Protein 5WXR (pdb70)

Solvent-accessible surface area: 11271 Å² total; per-residue (Å²): 0,24,33,45,113,114,12,56,0,80,88,0,14,22,2,0,0,0,7,12,74,38,182,91,51,72,62,65,26,4,0,1,0,1,1,24,36,64,34,23,0,0,0,0,0,0,0,0,62,55,53,82,125,73,98,27,0,5,0,27,0,0,14,9,92,8,104,47,117,28,177,51,40,39,106,1,48,8,45,51,29,38,39,15,160,84,42,53,55,77,122,31,0,9,53,23,1,0,0,0,0,58,0,113,9,189,111,48,131,30,7,103,88,47,207,16,2,76,58,6,30,57,8,72,146,156,44,28,18,155,151,40,44,60,3,47,0,0,0,0,0,19,56,106,46,128,38,213,141,58,13,57,37,0,7,20,10,77,1,88,8,23,33,60,178,66,0,71,59,126,97,18,9,18,107,56,7,40,77,76,10,16,3,0,9,13,96,144,42,136,7,5,0,0,19,0,1,0,0,0,0,0,2,2,72,24,160,79,155,80,4,0,0,0,1,1,1,1,4,97,27,10,29,84,147,31,32,0,0,1,0,4,48,0,1,32,6,10,88,20,3,158,87,65,69,103,57,56,41,12,6,1,42,5,30,36,72,104,70

Secondary structure (DSSP, 8-state):
-GGGSTT-TT-S--/-BSSEE--GGGSTTEEEEEEE-TTS-EEEEEEEEEEETTEEEE-GGGTTTS--GGGEEEEES--BSSS--TT-EEEEEEEEEE-TT-EE-SS-EES--EEEEEE-TTS------SS----BPPPTT--PPTT-EEEEEES--SSTT-SSPPSB-EEEEEEEE-HHHHTSTTTTGGGS-TTEEEEE-TTS--B--TT-TT-EEEEE-SSSEEEEEEEEE-SSSSBTTB-EEEEEGGG-HHHHHHH-

Radius of gyration: 16.51 Å; Cα contacts (8 Å, |Δi|>4): 701; chains: 2; bounding box: 47×35×40 Å

Foldseek 3Di:
DADFFFDFLLVVQQKKWKWFADDVGDIATQEIWGAADQFKTKFFQVSPVVPVDQQGMKMKGLAFFGPDRDPPMDIWGFPDKAHDPPWDDDPFATPSTMIMTGTAHPVGGTHDDDSRHDHAHADAAPDDDDFFAKWKAKFQAPNFLPDPDTGGGIGMHIWTWDDPVLCCDPLAPNPSDDPQKTWTAHPQLRAADAPRHGTTFTWGQDPNGTHRQWGFGGWDGGSDPSITTMTGGRSNCVVVVVVVD/DPCVDPPNPPHDVD

Sequence (259 aa):
IIGGEFTTIENQPWFAAIYRRHRGGSVTYVCGGSLISPCWVISATHCFIDYPKKEDYIVYLGRSRLNSNTQGEMKFEVENLILHKDYSADTLAHHNDIALLKIRSKEGRCAQPSRTIQTIALPSMYNDPQFGTSCEITGFGKEQSTDYLYPEQLKMTVVKLISHRECQQPHYYGSEVTTKMLCAADPQWKTDSCQGDSGGPLVCSLQGRMTLTGIVSWGRGCALKDKPGVYTRVSHFLPWIRSHTGACSARGLENHAAC

Nearest PDB structures (foldseek):
  5wxr-assembly1_P  TM=1.077E+00  e=8.194E-01  Phage display vector pTDisp
  5wxq-assembly1_P  TM=1.056E+00  e=2.164E+00  Phage display vector pTDisp
  3ox7-assembly1_P  TM=1.041E+00  e=2.332E+00  unclassified
  3oy6-assembly1_P  TM=1.034E+00  e=3.145E+00  unclassified
  4h42-assembly1_U  TM=1.003E+00  e=3.553E-50  Homo sapiens

B-factor: mean 21.93, std 9.45, range [8.79, 64.46]

Structure (mmCIF, N/CA/C/O backbone):
data_5WXR
#
_entry.id   5WXR
#
_cell.length_a   120.874
_cell.length_b   120.874
_cell.length_c   42.958
_cell.angle_alpha   90.00
_cell.angle_beta   90.00
_cell.angle_gamma   120.00
#
_symmetry.space_group_name_H-M   'H 3'
#
loop_
_entity.id
_entity.type
_entity.pdbx_description
1 polymer 'Urokinase-type plasminogen activator chain B'
2 polymer 'upain-2-4-W3A peptide'
3 water water
#
loop_
_atom_site.group_PDB
_atom_site.id
_atom_site.type_symbol
_atom_site.label_atom_id
_atom_site.label_alt_id
_atom_site.label_comp_id
_atom_site.label_asym_id
_atom_site.label_entity_id
_atom_site.label_seq_id
_atom_site.pdbx_PDB_ins_code
_atom_site.Cartn_x
_atom_site.Cartn_y
_atom_site.Cartn_z
_atom_site.occupancy
_atom_site.B_iso_or_equiv
_atom_site.auth_seq_id
_atom_site.auth_comp_id
_atom_site.auth_asym_id
_atom_site.auth_atom_id
_atom_site.pdbx_PDB_model_num
ATOM 1 N N . ILE A 1 1 ? -25.149 -25.556 -6.216 1.00 11.57 16 ILE U N 1
ATOM 2 C CA . ILE A 1 1 ? -26.344 -26.448 -6.315 1.00 11.87 16 ILE U CA 1
ATOM 3 C C . ILE A 1 1 ? -26.327 -27.402 -5.123 1.00 11.92 16 ILE U C 1
ATOM 4 O O . ILE A 1 1 ? -25.371 -28.165 -4.962 1.00 11.99 16 ILE U O 1
ATOM 9 N N . ILE A 1 2 ? -27.367 -27.323 -4.289 1.00 12.11 17 ILE U N 1
ATOM 10 C CA . ILE A 1 2 ? -27.559 -28.235 -3.158 1.00 12.60 17 ILE U CA 1
ATOM 11 C C . ILE A 1 2 ? -28.213 -29.489 -3.717 1.00 12.63 17 ILE U C 1
ATOM 12 O O . ILE A 1 2 ? -29.212 -29.381 -4.427 1.00 12.74 17 ILE U O 1
ATOM 17 N N . GLY A 1 3 ? -27.661 -30.661 -3.414 1.00 12.93 18 GLY U N 1
ATOM 18 C CA . GLY A 1 3 ? -28.182 -31.909 -3.962 1.00 13.28 18 GLY U CA 1
ATOM 19 C C . GLY A 1 3 ? -27.954 -31.989 -5.463 1.00 13.78 18 GLY U C 1
ATOM 20 O O . GLY A 1 3 ? -26.938 -31.506 -5.980 1.00 13.71 18 GLY U O 1
ATOM 21 N N . GLY A 1 4 ? -28.905 -32.587 -6.169 1.00 14.24 19 GLY U N 1
ATOM 22 C CA . GLY A 1 4 ? -28.778 -32.773 -7.608 1.00 14.23 19 GLY U CA 1
ATOM 23 C C . GLY A 1 4 ? -27.626 -33.679 -7.974 1.00 14.63 19 GLY U C 1
ATOM 24 O O . GLY A 1 4 ? -27.290 -34.619 -7.237 1.00 15.18 19 GLY U O 1
ATOM 25 N N . GLU A 1 5 ? -26.987 -33.374 -9.094 1.00 14.68 20 GLU U N 1
ATOM 26 C CA . GLU A 1 5 ? -25.993 -34.265 -9.671 1.00 15.19 20 GLU U CA 1
ATOM 27 C C . GLU A 1 5 ? -24.903 -33.487 -10.379 1.00 14.51 20 GLU U C 1
ATOM 28 O O . GLU A 1 5 ? -25.121 -32.359 -10.828 1.00 14.14 20 GLU U O 1
ATOM 34 N N . PHE A 1 6 ? -23.724 -34.091 -10.468 1.00 13.79 21 PHE U N 1
ATOM 35 C CA . PHE A 1 6 ? -22.662 -33.532 -11.278 1.00 13.70 21 PHE U CA 1
ATOM 36 C C . PHE A 1 6 ? -22.981 -33.722 -12.751 1.00 13.99 21 PHE U C 1
ATOM 37 O O . PHE A 1 6 ? -23.720 -34.631 -13.138 1.00 14.05 21 PHE U O 1
ATOM 45 N N . THR A 1 7 ? -22.432 -32.834 -13.560 1.00 14.04 22 THR U N 1
ATOM 46 C CA . THR A 1 7 ? -22.715 -32.810 -14.979 1.00 14.17 22 THR U CA 1
ATOM 47 C C . THR A 1 7 ? -21.506 -32.240 -15.705 1.00 14.00 22 THR U C 1
ATOM 48 O O . THR A 1 7 ? -20.487 -31.932 -15.092 1.00 13.64 22 THR U O 1
ATOM 52 N N . THR A 1 8 ? -21.622 -32.129 -17.020 1.00 14.21 23 THR U N 1
ATOM 53 C CA . THR A 1 8 ? -20.609 -31.474 -17.831 1.00 14.25 23 THR U CA 1
ATOM 54 C C . THR A 1 8 ? -21.307 -30.505 -18.761 1.00 13.99 23 THR U C 1
ATOM 55 O O . THR A 1 8 ? -22.534 -30.532 -18.926 1.00 13.93 23 THR U O 1
ATOM 59 N N . ILE A 1 9 ? -20.501 -29.651 -19.374 1.00 13.81 24 ILE U N 1
ATOM 60 C CA . ILE A 1 9 ? -21.008 -28.568 -20.210 1.00 13.80 24 ILE U CA 1
ATOM 61 C C . ILE A 1 9 ? -21.843 -29.041 -21.415 1.00 13.71 24 ILE U C 1
ATOM 62 O O . ILE A 1 9 ? -22.710 -28.316 -21.877 1.00 13.25 24 ILE U O 1
ATOM 67 N N . GLU A 1 10 ? -21.616 -30.261 -21.900 1.00 13.95 25 GLU U N 1
ATOM 68 C CA . GLU A 1 10 ? -22.443 -30.815 -22.989 1.00 14.22 25 GLU U CA 1
ATOM 69 C C . GLU A 1 10 ? -23.945 -30.881 -22.660 1.00 14.14 25 GLU U C 1
ATOM 70 O O . GLU A 1 10 ? -24.786 -30.839 -23.567 1.00 14.25 25 GLU U O 1
ATOM 76 N N . ASN A 1 11 ? -24.275 -31.012 -21.375 1.00 14.11 26 ASN U N 1
ATOM 77 C CA . ASN A 1 11 ? -25.667 -31.049 -20.907 1.00 14.01 26 ASN U CA 1
ATOM 78 C C . ASN A 1 11 ? -26.284 -29.679 -20.623 1.00 14.07 26 ASN U C 1
ATOM 79 O O . ASN A 1 11 ? -27.469 -29.587 -20.291 1.00 14.57 26 ASN U O 1
ATOM 84 N N . GLN A 1 12 ? -25.476 -28.627 -20.720 1.00 13.54 27 GLN U N 1
ATOM 85 C CA . GLN A 1 12 ? -25.950 -27.255 -20.566 1.00 13.32 27 GLN U CA 1
ATOM 86 C C . GLN A 1 12 ? -24.992 -26.323 -21.333 1.00 12.65 27 GLN U C 1
ATOM 87 O O . GLN A 1 12 ? -24.336 -25.454 -20.740 1.00 12.02 27 GLN U O 1
ATOM 93 N N . PRO A 1 13 ? -24.893 -26.507 -22.668 1.00 12.41 28 PRO U N 1
ATOM 94 C CA . PRO A 1 13 ? -23.819 -25.847 -23.445 1.00 12.24 28 PRO U CA 1
ATOM 95 C C . PRO A 1 13 ? -23.967 -24.331 -23.650 1.00 12.21 28 PRO U C 1
ATOM 96 O O . PRO A 1 13 ? -23.080 -23.710 -24.212 1.00 12.05 28 PRO U O 1
ATOM 100 N N . TRP A 1 14 ? -25.073 -23.769 -23.186 1.00 12.01 29 TRP U N 1
ATOM 101 C CA . TRP A 1 14 ? -25.282 -22.315 -23.099 1.00 12.14 29 TRP U CA 1
ATOM 102 C C . TRP A 1 14 ? -24.751 -21.721 -21.799 1.00 11.75 29 TRP U C 1
ATOM 103 O O . TRP A 1 14 ? -24.766 -20.496 -21.640 1.00 11.53 29 TRP U O 1
ATOM 114 N N . PHE A 1 15 ? -24.300 -22.563 -20.868 1.00 11.22 30 PHE U N 1
ATOM 115 C CA . PHE A 1 15 ? -23.842 -22.077 -19.568 1.00 10.84 30 PHE U CA 1
ATOM 116 C C . PHE A 1 15 ? -22.538 -21.285 -19.680 1.00 10.87 30 PHE U C 1
ATOM 117 O O . PHE A 1 15 ? -21.552 -21.745 -20.258 1.00 10.61 30 PHE U O 1
ATOM 125 N N . ALA A 1 16 ? -22.550 -20.082 -19.110 1.00 10.85 31 ALA U N 1
ATOM 126 C CA . ALA A 1 16 ? -21.400 -19.193 -19.114 1.00 10.92 31 ALA U CA 1
ATOM 127 C C . ALA A 1 16 ? -20.869 -19.073 -17.699 1.00 11.05 31 ALA U C 1
ATOM 128 O O . ALA A 1 16 ? -21.650 -18.865 -16.765 1.00 11.04 31 ALA U O 1
ATOM 130 N N . ALA A 1 17 ? -19.550 -19.202 -17.563 1.00 11.02 32 ALA U N 1
ATOM 131 C CA . ALA A 1 17 ? -18.846 -19.065 -16.284 1.00 11.30 32 ALA U CA 1
ATOM 132 C C . ALA A 1 17 ? -18.157 -17.696 -16.232 1.00 11.55 32 ALA U C 1
ATOM 133 O O . ALA A 1 17 ? -17.268 -17.411 -17.040 1.00 11.88 32 ALA U O 1
ATOM 135 N N . ILE A 1 18 ? -18.569 -16.861 -15.275 1.00 11.85 33 ILE U N 1
ATOM 136 C CA . ILE A 1 18 ? -18.118 -15.470 -15.187 1.00 12.05 33 ILE U CA 1
ATOM 137 C C . ILE A 1 18 ? -17.207 -15.271 -13.969 1.00 12.48 33 ILE U C 1
ATOM 138 O O . ILE A 1 18 ? -17.576 -15.615 -12.842 1.00 12.23 33 ILE U O 1
ATOM 143 N N . TYR A 1 19 ? -16.018 -14.721 -14.223 1.00 13.17 34 TYR U N 1
ATOM 144 C CA . TYR A 1 19 ? -14.981 -14.511 -13.211 1.00 14.05 34 TYR U CA 1
ATOM 145 C C . TYR A 1 19 ? -14.598 -13.041 -13.151 1.00 15.54 34 TYR U C 1
ATOM 146 O O . TYR A 1 19 ? -14.820 -12.308 -14.109 1.00 14.82 34 TYR U O 1
ATOM 155 N N . ARG A 1 20 ? -13.972 -12.659 -12.055 1.00 18.00 35 ARG U N 1
ATOM 156 C CA . ARG A 1 20 ? -13.469 -11.313 -11.879 1.00 21.12 35 ARG U CA 1
ATOM 157 C C . ARG A 1 20 ? -12.007 -11.272 -11.565 1.00 22.44 35 ARG U C 1
ATOM 158 O O . ARG A 1 20 ? -11.553 -12.008 -10.791 1.00 20.71 35 ARG U O 1
ATOM 166 N N . ARG A 1 21 ? -11.305 -10.357 -12.196 1.00 25.45 36 ARG U N 1
ATOM 167 C CA . ARG A 1 21 ? -9.889 -10.146 -11.914 1.00 29.21 36 ARG U CA 1
ATOM 168 C C . ARG A 1 21 ? -9.748 -9.246 -10.727 1.00 31.40 36 ARG U C 1
ATOM 169 O O . ARG A 1 21 ? -10.539 -8.379 -10.529 1.00 32.03 36 ARG U O 1
ATOM 177 N N . HIS A 1 22 ? -8.694 -9.434 -9.966 1.00 34.96 37 HIS U N 1
ATOM 178 C CA . HIS A 1 22 ? -8.456 -8.606 -8.838 1.00 38.56 37 HIS U CA 1
ATOM 179 C C . HIS A 1 22 ? -7.178 -7.831 -9.014 1.00 41.39 37 HIS U C 1
ATOM 180 O O . HIS A 1 22 ? -6.319 -8.204 -9.791 1.00 41.22 37 HIS U O 1
ATOM 187 N N . ARG A 1 23 A -7.066 -6.737 -8.254 1.00 45.39 37 ARG U N 1
ATOM 188 C CA . ARG A 1 23 A -5.847 -5.934 -8.262 1.00 47.84 37 ARG U CA 1
ATOM 189 C C . ARG A 1 23 A -4.864 -6.911 -7.674 1.00 48.19 37 ARG U C 1
ATOM 190 O O . ARG A 1 23 A -5.058 -7.437 -6.591 1.00 51.17 37 ARG U O 1
ATOM 198 N N . GLY A 1 24 B -3.809 -7.174 -8.401 1.00 47.54 37 GLY U N 1
ATOM 199 C CA . GLY A 1 24 B -2.856 -8.192 -8.039 1.00 46.65 37 GLY U CA 1
ATOM 200 C C . GLY A 1 24 B -2.909 -9.347 -9.035 1.00 46.24 37 GLY U C 1
ATOM 201 O O . GLY A 1 24 B -1.931 -10.056 -9.242 1.00 47.73 37 GLY U O 1
ATOM 202 N N . GLY A 1 25 C -4.024 -9.486 -9.725 1.00 44.29 37 GLY U N 1
ATOM 203 C CA . GLY A 1 25 C -4.166 -10.502 -10.749 1.00 42.33 37 GLY U CA 1
ATOM 204 C C . GLY A 1 25 C -4.781 -11.850 -10.510 1.00 39.95 37 GLY U C 1
ATOM 205 O O . GLY A 1 25 C -4.896 -12.604 -11.430 1.00 40.12 37 GLY U O 1
ATOM 206 N N . SER A 1 26 D -5.161 -12.143 -9.286 1.00 37.67 37 SER U N 1
ATOM 207 C CA . SER A 1 26 D -5.843 -13.407 -9.036 1.00 35.74 3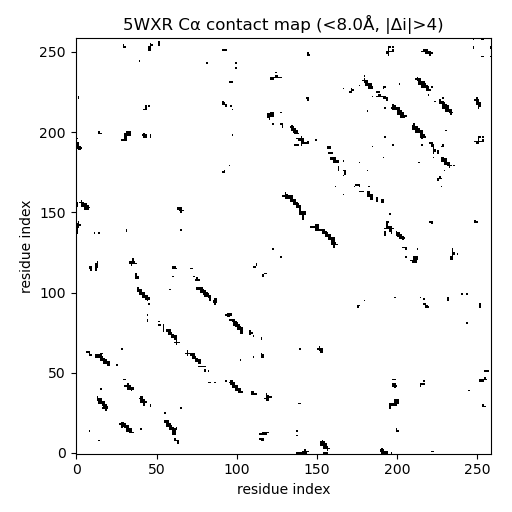7 SER U CA 1
ATOM 208 C C . SER A 1 26 D -7.234 -13.244 -9.677 1.00 33.08 37 SER U C 1
ATOM 209 O O . SER A 1 26 D -7.720 -12.139 -9.721 1.00 32.51 37 SER U O 1
ATOM 212 N N . VAL A 1 27 ? -7.815 -14.344 -10.160 1.00 29.46 38 VAL U N 1
ATOM 213 C CA . VAL A 1 27 ? -9.113 -14.408 -10.780 1.00 27.14 38 VAL U CA 1
ATOM 214 C C . VAL A 1 27 ? -9.983 -15.347 -9.977 1.00 24.98 38 VAL U C 1
ATOM 215 O O . VAL A 1 27 ? -9.571 -16.414 -9.673 1.00 25.43 38 VAL U O 1
ATOM 219 N N . THR A 1 28 ? -11.164 -14.884 -9.613 1.00 22.37 39 THR U N 1
ATOM 220 C CA . THR A 1 28 ? -12.109 -15.662 -8.806 1.00 20.60 39 THR U CA 1
ATOM 221 C C . THR A 1 28 ? -13.481 -15.694 -9.460 1.00 17.68 39 THR U C 1
ATOM 222 O O . THR A 1 28 ? -13.848 -14.795 -10.220 1.00 16.08 39 THR U O 1
ATOM 226 N N . TYR A 1 29 ? -14.239 -16.736 -9.138 1.00 15.56 40 TYR U N 1
ATOM 227 C CA . TYR A 1 29 ? -15.553 -16.938 -9.735 1.00 14.18 40 TYR U CA 1
ATOM 228 C C . TYR A 1 29 ? -16.562 -15.957 -9.152 1.00 14.38 40 TYR U C 1
ATOM 229 O O . TYR A 1 29 ? -16.529 -15.664 -7.955 1.00 14.38 40 TYR U O 1
ATOM 238 N N . VAL A 1 30 ? -17.452 -15.463 -10.007 1.00 14.08 41 VAL U N 1
ATOM 239 C CA . VAL A 1 30 ? -18.476 -14.497 -9.613 1.00 13.80 41 VAL U CA 1
ATOM 240 C C . VAL A 1 30 ? -19.854 -15.130 -9.691 1.00 13.89 41 VAL U C 1
ATOM 241 O O . VAL A 1 30 ? -20.533 -15.274 -8.676 1.00 13.57 41 VAL U O 1
ATOM 245 N N . CYS A 1 31 ? -20.255 -15.503 -10.903 1.00 13.58 42 CYS U N 1
ATOM 246 C CA . CYS A 1 31 ? -21.631 -15.904 -11.175 1.00 13.87 42 CYS U CA 1
ATOM 247 C C . CYS A 1 31 ? -21.718 -16.705 -12.468 1.00 12.88 42 CYS U C 1
ATOM 248 O O . CYS A 1 31 ? -20.779 -16.735 -13.261 1.00 12.47 42 CYS U O 1
ATOM 251 N N . GLY A 1 32 ? -22.858 -17.358 -12.651 1.00 12.22 43 GLY U N 1
ATOM 252 C CA . GLY A 1 32 ? -23.205 -17.979 -13.918 1.00 12.11 43 GLY U CA 1
ATOM 253 C C . GLY A 1 32 ? -23.851 -16.999 -14.887 1.00 11.77 43 GLY U C 1
ATOM 254 O O . GLY A 1 32 ? -24.152 -15.850 -14.547 1.00 11.71 43 GLY U O 1
ATOM 255 N N . GLY A 1 33 ? -24.058 -17.469 -16.107 1.00 11.79 44 GLY U N 1
ATOM 256 C CA . GLY A 1 33 ? -24.791 -16.731 -17.137 1.00 11.73 44 GLY U CA 1
ATOM 257 C C . GLY A 1 33 ? -25.289 -17.701 -18.192 1.00 11.91 44 GLY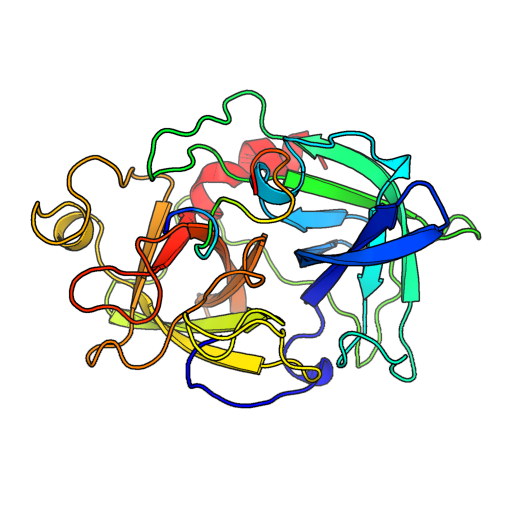 U C 1
ATOM 258 O O . GLY A 1 33 ? -24.971 -18.884 -18.123 1.00 11.46 44 GLY U O 1
ATOM 259 N N . SER A 1 34 ? -26.055 -17.204 -19.165 1.00 12.06 45 SER U N 1
ATOM 260 C CA . SER A 1 34 ? -26.551 -18.036 -20.272 1.00 12.38 45 SER U CA 1
ATOM 261 C C . SER A 1 34 ? -26.313 -17.354 -21.617 1.00 12.97 45 SER U C 1
ATOM 262 O O . SER A 1 34 ? -26.636 -16.180 -21.779 1.00 12.48 45 SER U O 1
ATOM 265 N N . LEU A 1 35 ? -25.750 -18.096 -22.569 1.00 13.39 46 LEU U N 1
ATOM 266 C CA . LEU A 1 35 ? -25.504 -17.594 -23.921 1.00 14.02 46 LEU U CA 1
ATOM 267 C C . LEU A 1 35 ? -26.812 -17.590 -24.706 1.00 14.52 46 LEU U C 1
ATOM 268 O O . LEU A 1 35 ? -27.371 -18.647 -24.989 1.00 14.65 46 LEU U O 1
ATOM 273 N N . ILE A 1 36 ? -27.284 -16.395 -25.061 1.00 14.89 47 ILE U N 1
ATOM 274 C CA . ILE A 1 36 ? -28.557 -16.220 -25.782 1.00 15.85 47 ILE U CA 1
ATOM 275 C C . ILE A 1 36 ? -28.364 -15.886 -27.271 1.00 16.60 47 ILE U C 1
ATOM 276 O O . ILE A 1 36 ? -29.304 -16.001 -28.056 1.00 17.14 47 ILE U O 1
ATOM 281 N N . SER A 1 37 ? -27.162 -15.450 -27.632 1.00 17.60 48 SER U N 1
ATOM 282 C CA . SER A 1 37 ? -26.735 -15.317 -29.023 1.00 18.61 48 SER U CA 1
ATOM 283 C C . SER A 1 37 ? -25.204 -15.348 -29.019 1.00 18.94 48 SER U C 1
ATOM 284 O O . SER A 1 37 ? -24.598 -15.278 -27.943 1.00 19.05 48 SER U O 1
ATOM 287 N N . PRO A 1 38 ? -24.561 -15.465 -30.198 1.00 19.45 49 PRO U N 1
ATOM 288 C CA . PRO A 1 38 ? -23.099 -15.589 -30.215 1.00 19.43 49 PRO U CA 1
ATOM 289 C C . PRO A 1 38 ? -22.325 -14.543 -29.406 1.00 19.74 49 PRO U C 1
ATOM 290 O O . PRO A 1 38 ? -21.342 -14.895 -28.761 1.00 19.66 49 PRO U O 1
ATOM 294 N N . CYS A 1 39 ? -22.769 -13.285 -29.434 1.00 20.09 50 CYS U N 1
ATOM 295 C CA . CYS A 1 39 ? -22.066 -12.199 -28.747 1.00 20.31 50 CYS U CA 1
ATOM 296 C C . CYS A 1 39 ? -22.673 -11.783 -27.398 1.00 19.06 50 CYS U C 1
ATOM 297 O O . CYS A 1 39 ? -22.122 -10.897 -26.760 1.00 18.18 50 CYS U O 1
ATOM 300 N N . TRP A 1 40 ? -23.757 -12.424 -26.949 1.00 17.87 51 TRP U N 1
ATOM 301 C CA . TRP A 1 40 ? -24.497 -11.968 -25.754 1.00 17.69 51 TRP U CA 1
ATOM 302 C C . TRP A 1 40 ? -24.748 -13.045 -24.693 1.00 16.23 51 TRP U C 1
ATOM 303 O O . TRP A 1 40 ? -25.349 -14.086 -24.983 1.00 15.94 51 TRP U O 1
ATOM 314 N N . VAL A 1 41 ? -24.319 -12.753 -23.465 1.00 14.93 52 VAL U N 1
ATOM 315 C CA . VAL A 1 41 ? -24.586 -13.587 -22.289 1.00 14.20 52 VAL U CA 1
ATOM 316 C C . VAL A 1 41 ? -25.537 -12.832 -21.362 1.00 13.83 52 VAL U C 1
ATOM 317 O O . VAL A 1 41 ? -25.354 -11.644 -21.125 1.00 14.17 52 VAL U O 1
ATOM 321 N N . ILE A 1 42 ? -26.545 -13.527 -20.838 1.00 13.23 53 ILE U N 1
ATOM 322 C CA . ILE A 1 42 ? -27.498 -12.915 -19.908 1.00 12.72 53 ILE U CA 1
ATOM 323 C C . ILE A 1 42 ? -27.257 -13.455 -18.498 1.00 12.36 53 ILE U C 1
ATOM 324 O O . ILE A 1 42 ? -26.959 -14.638 -18.325 1.00 11.63 53 ILE U O 1
ATOM 329 N N . SER A 1 43 ? -27.358 -12.574 -17.502 1.00 11.65 54 SER U N 1
ATOM 330 C CA . SER A 1 43 ? -27.016 -12.912 -16.118 1.00 11.50 54 SER U CA 1
ATOM 331 C C . SER A 1 43 ? -27.865 -12.059 -15.164 1.00 11.37 54 SER U C 1
ATOM 332 O O . SER A 1 43 ? -28.926 -11.570 -15.562 1.00 11.63 54 SER U O 1
ATOM 335 N N . ALA A 1 44 ? -27.412 -11.903 -13.919 1.00 11.33 55 ALA U N 1
ATOM 336 C CA . ALA A 1 44 ? -28.089 -11.097 -12.900 1.00 11.16 55 ALA U CA 1
ATOM 337 C C . ALA A 1 44 ? -27.297 -9.809 -12.605 1.00 11.31 55 ALA U C 1
ATOM 338 O O . ALA A 1 44 ? -26.071 -9.843 -12.489 1.00 11.23 55 ALA U O 1
ATOM 340 N N . THR A 1 45 ? -27.996 -8.679 -12.475 1.00 11.20 56 THR U N 1
ATOM 341 C CA . THR A 1 45 ? -27.351 -7.402 -12.120 1.00 11.68 56 THR U CA 1
ATOM 342 C C . THR A 1 45 ? -26.612 -7.457 -10.779 1.00 11.79 56 THR U C 1
ATOM 343 O O . THR A 1 45 ? -25.532 -6.876 -10.659 1.00 12.01 56 THR U O 1
ATOM 347 N N . HIS A 1 46 ? -27.159 -8.160 -9.786 1.00 12.24 57 HIS U N 1
ATOM 348 C CA . HIS A 1 46 ? -26.550 -8.152 -8.439 1.00 12.80 57 HIS U CA 1
ATOM 349 C C . HIS A 1 46 ? -25.129 -8.724 -8.423 1.00 13.21 57 HIS U C 1
ATOM 350 O O . HIS A 1 46 ? -24.339 -8.381 -7.548 1.00 13.63 57 HIS U O 1
ATOM 357 N N . CYS A 1 47 ? -24.811 -9.582 -9.397 1.00 13.99 58 CYS U N 1
ATOM 358 C CA . CYS A 1 47 ? -23.465 -10.129 -9.561 1.00 14.68 58 CYS U CA 1
ATOM 359 C C . CYS A 1 47 ? -22.384 -9.077 -9.833 1.00 14.85 58 CYS U C 1
ATOM 360 O O . CYS A 1 47 ? -21.213 -9.308 -9.544 1.00 14.93 58 CYS U O 1
ATOM 363 N N . PHE A 1 48 ? -22.783 -7.945 -10.408 1.00 15.24 59 PHE U N 1
ATOM 364 C CA . PHE A 1 48 ? -21.853 -6.928 -10.884 1.00 15.70 59 PHE U CA 1
ATOM 365 C C . PHE A 1 48 ? -22.006 -5.555 -10.229 1.00 16.40 59 PHE U C 1
ATOM 366 O O . PHE A 1 48 ? -21.120 -4.723 -10.377 1.00 16.26 59 PHE U O 1
ATOM 374 N N . ILE A 1 49 ? -23.110 -5.322 -9.522 1.00 17.77 60 ILE U N 1
ATOM 375 C CA . ILE A 1 49 ? -23.494 -3.967 -9.095 1.00 19.10 60 ILE U CA 1
ATOM 376 C C . ILE A 1 49 ? -22.444 -3.267 -8.222 1.00 20.56 60 ILE U C 1
ATOM 377 O O . ILE A 1 49 ? -22.283 -2.046 -8.312 1.00 21.01 60 ILE U O 1
ATOM 382 N N . ASP A 1 50 A -21.731 -4.030 -7.398 1.00 22.35 60 ASP U N 1
ATOM 383 C CA . ASP A 1 50 A -20.695 -3.460 -6.521 1.00 24.06 60 ASP U CA 1
ATOM 384 C C . ASP A 1 50 A -19.373 -3.166 -7.227 1.00 24.90 60 ASP U C 1
ATOM 385 O O . ASP A 1 50 A -18.593 -2.345 -6.738 1.00 25.01 60 ASP U O 1
ATOM 390 N N . TYR A 1 51 B -19.120 -3.832 -8.355 1.00 25.06 60 TYR U N 1
ATOM 391 C CA . TYR A 1 51 B -17.917 -3.605 -9.162 1.00 25.92 60 TYR U CA 1
ATOM 392 C C . TYR A 1 51 B -18.313 -3.542 -10.643 1.00 25.20 60 TYR U C 1
ATOM 393 O O . TYR A 1 51 B -18.008 -4.457 -11.412 1.00 24.13 60 TYR U O 1
ATOM 402 N N . PRO A 1 52 C -18.991 -2.456 -11.061 1.00 24.51 60 PRO U N 1
ATOM 403 C CA . PRO A 1 52 C -19.606 -2.427 -12.399 1.00 24.79 60 PRO U CA 1
ATOM 404 C C . PRO A 1 52 C -18.673 -2.109 -13.586 1.00 25.12 60 PRO U C 1
ATOM 405 O O . PRO A 1 52 C -19.153 -1.724 -14.651 1.00 27.11 60 PRO U O 1
ATOM 409 N N . LYS A 1 53 ? -17.366 -2.302 -13.420 1.00 25.70 61 LYS U N 1
ATOM 410 C CA . LYS A 1 53 ? -16.382 -2.011 -14.458 1.00 26.05 61 LYS U CA 1
ATOM 411 C C . LYS A 1 53 ? -16.196 -3.262 -15.325 1.00 24.39 61 LYS U C 1
ATOM 412 O O . LYS A 1 53 ? -15.742 -4.298 -14.832 1.00 23.61 61 LYS U O 1
ATOM 418 N N . LYS A 1 54 ? -16.563 -3.159 -16.604 1.00 23.00 62 LYS U N 1
ATOM 419 C CA . LYS A 1 54 ? -16.509 -4.292 -17.548 1.00 22.93 62 LYS U CA 1
ATOM 420 C C . LYS A 1 54 ? -15.122 -4.913 -17.715 1.00 22.88 62 LYS U C 1
ATOM 421 O O . LYS A 1 54 ? -15.009 -6.116 -17.963 1.00 21.63 62 LYS U O 1
ATOM 427 N N . GLU A 1 55 A -14.075 -4.102 -17.560 1.00 22.67 62 GLU U N 1
ATOM 428 C CA . GLU A 1 55 A -12.693 -4.585 -17.685 1.00 23.79 62 GLU U CA 1
ATOM 429 C C . GLU A 1 55 A -12.289 -5.556 -16.561 1.00 23.00 62 GLU U C 1
ATOM 430 O O . GLU A 1 55 A -11.290 -6.263 -16.692 1.00 23.87 62 GLU U O 1
ATOM 436 N N . ASP A 1 56 ? -13.056 -5.582 -15.469 1.00 22.46 63 ASP U N 1
ATOM 437 C CA . ASP A 1 56 ? -12.807 -6.493 -14.351 1.00 22.36 63 ASP U CA 1
ATOM 438 C C . ASP A 1 56 ? -13.142 -7.959 -14.650 1.00 21.23 63 ASP U C 1
ATOM 439 O O . ASP A 1 56 ? -12.676 -8.832 -13.927 1.00 21.76 63 ASP U O 1
ATOM 444 N N . TYR A 1 57 ? -13.938 -8.232 -15.688 1.00 19.51 64 TYR U N 1
ATOM 445 C CA . TYR A 1 57 ? -14.562 -9.552 -15.856 1.00 18.37 64 TYR U CA 1
ATOM 446 C C . TYR A 1 57 ? -14.040 -10.386 -17.022 1.00 18.24 64 TYR U C 1
ATOM 447 O O . TYR A 1 57 ? -13.620 -9.859 -18.049 1.00 18.44 64 TYR U O 1
ATOM 456 N N . ILE A 1 58 ? -14.076 -11.703 -16.823 1.00 17.43 65 ILE U N 1
ATOM 457 C CA . ILE A 1 58 ? -13.705 -12.687 -17.827 1.00 17.38 65 ILE U CA 1
ATOM 458 C C . ILE A 1 58 ? -14.873 -13.662 -17.930 1.00 16.44 65 ILE U C 1
ATOM 459 O O . ILE A 1 58 ? -15.408 -14.079 -16.909 1.00 15.99 65 ILE U O 1
ATOM 464 N N . VAL A 1 59 ? -15.253 -14.015 -19.156 1.00 15.64 66 VAL U N 1
ATOM 465 C CA . VAL A 1 59 ? -16.341 -14.966 -19.403 1.00 15.06 66 VAL U CA 1
ATOM 466 C C . VAL A 1 59 ? -15.790 -16.182 -20.151 1.00 15.29 66 VAL U C 1
ATOM 467 O O . VAL A 1 59 ? -15.133 -16.033 -21.182 1.00 15.78 66 VAL U O 1
ATOM 471 N N . TYR A 1 60 ? -16.051 -17.378 -19.622 1.00 14.98 67 TYR U N 1
ATOM 472 C CA . TYR A 1 60 ? -15.745 -18.624 -20.332 1.00 15.62 67 TYR U CA 1
ATOM 473 C C . TYR A 1 60 ? -17.026 -19.295 -20.801 1.00 15.10 67 TYR U C 1
ATOM 474 O O . TYR A 1 60 ? -18.051 -19.269 -20.103 1.00 14.30 67 TYR U O 1
ATOM 483 N N . LEU A 1 61 ? -16.952 -19.890 -21.989 1.00 14.63 68 LEU U N 1
ATOM 484 C CA . LEU A 1 61 ? -17.982 -20.771 -22.522 1.00 14.64 68 LEU U CA 1
ATOM 485 C C . LEU A 1 61 ? -17.324 -22.130 -22.751 1.00 14.65 68 LEU U C 1
ATOM 486 O O . LEU A 1 61 ? -16.101 -22.215 -22.864 1.00 14.07 68 LEU U O 1
ATOM 491 N N . GLY A 1 62 ? -18.128 -23.186 -22.788 1.00 14.84 69 GLY U N 1
ATOM 492 C CA . GLY A 1 62 ? -17.605 -24.542 -22.962 1.00 15.38 69 GLY U CA 1
ATOM 493 C C . GLY A 1 62 ? -16.774 -25.056 -21.791 1.00 15.72 69 GLY U C 1
ATOM 494 O O . GLY A 1 62 ? -15.906 -25.908 -21.971 1.00 15.46 69 GLY U O 1
ATOM 495 N N . ARG A 1 63 ? -17.046 -24.549 -20.590 1.00 16.05 70 ARG U N 1
ATOM 496 C CA . ARG A 1 63 ? -16.267 -24.882 -19.399 1.00 16.94 70 ARG U CA 1
ATOM 497 C C . ARG A 1 63 ? -17.075 -25.746 -18.424 1.00 16.37 70 ARG U C 1
ATOM 498 O O . ARG A 1 63 ? -18.154 -25.343 -17.993 1.00 16.14 70 ARG U O 1
ATOM 506 N N . SER A 1 64 ? -16.541 -26.924 -18.085 1.00 15.72 71 SER U N 1
ATOM 507 C CA . SER A 1 64 ? -17.168 -27.870 -17.144 1.00 15.52 71 SER U CA 1
ATOM 508 C C . SER A 1 64 ? -16.564 -27.838 -15.743 1.00 15.18 71 SER U C 1
ATOM 509 O O . SER A 1 64 ? -17.142 -28.422 -14.832 1.00 14.35 71 SER U O 1
ATOM 512 N N . ARG A 1 65 ? -15.403 -27.200 -15.573 1.00 15.19 72 ARG U N 1
ATOM 513 C CA . ARG A 1 65 ? -14.725 -27.146 -14.276 1.00 16.19 72 ARG U CA 1
ATOM 514 C C . ARG A 1 65 ? -14.338 -25.730 -13.880 1.00 16.21 72 ARG U C 1
ATOM 515 O O . ARG A 1 65 ? -14.070 -24.883 -14.733 1.00 15.10 72 ARG U O 1
ATOM 523 N N . LEU A 1 66 ? -14.301 -25.491 -12.572 1.00 15.99 73 LEU U N 1
ATOM 524 C CA . LEU A 1 66 ? -14.219 -24.129 -12.037 1.00 16.83 73 LEU U CA 1
ATOM 525 C C . LEU A 1 66 ? -12.821 -23.506 -12.142 1.00 17.82 73 LEU U C 1
ATOM 526 O O . LEU A 1 66 ? -12.671 -22.369 -12.585 1.00 17.40 73 LEU U O 1
ATOM 531 N N . ASN A 1 67 ? -11.799 -24.265 -11.763 1.00 19.88 74 ASN U N 1
ATOM 532 C CA . ASN A 1 67 ? -10.426 -23.754 -11.689 1.00 22.19 74 ASN U CA 1
ATOM 533 C C . ASN A 1 67 ? -9.441 -24.588 -12.505 1.00 23.04 74 ASN U C 1
ATOM 534 O O . ASN A 1 67 ? -8.246 -24.591 -12.224 1.00 23.81 74 ASN U O 1
ATOM 539 N N . SER A 1 68 ? -9.948 -25.287 -13.518 1.00 24.12 75 SER U N 1
ATOM 540 C CA . SER A 1 68 ? -9.103 -25.959 -14.502 1.00 25.47 75 SER U CA 1
ATOM 541 C C . SER A 1 68 ? -9.750 -25.813 -15.868 1.00 25.37 75 SER U C 1
ATOM 542 O O . SER A 1 68 ? -10.968 -25.648 -15.971 1.00 26.19 75 SER U O 1
ATOM 545 N N . ASN A 1 69 ? -8.932 -25.862 -16.912 1.00 25.64 76 ASN U N 1
ATOM 546 C CA . ASN A 1 69 ? -9.422 -25.658 -18.271 1.00 25.65 76 ASN U CA 1
ATOM 547 C C . ASN A 1 69 ? -10.142 -26.923 -18.737 1.00 24.25 76 ASN U C 1
ATOM 548 O O . ASN A 1 69 ? -9.788 -28.038 -18.327 1.00 24.77 76 ASN U O 1
ATOM 553 N N . THR A 1 70 ? -11.186 -26.726 -19.534 1.00 21.60 77 THR U N 1
ATOM 554 C CA . THR A 1 70 ? -11.907 -27.800 -20.209 1.00 20.28 77 THR U CA 1
ATOM 555 C C . THR A 1 70 ? -11.507 -27.741 -21.674 1.00 19.38 77 THR U C 1
ATOM 556 O O . THR A 1 70 ? -11.397 -26.658 -22.247 1.00 18.37 77 THR U O 1
ATOM 560 N N . GLN A 1 71 ? -11.295 -28.902 -22.284 1.00 18.46 78 GLN U N 1
ATOM 561 C CA . GLN A 1 71 ? -10.940 -28.948 -23.696 1.00 18.02 78 GLN U CA 1
ATOM 562 C C . GLN A 1 71 ? -12.085 -28.372 -24.532 1.00 17.91 78 GLN U C 1
ATOM 563 O O . GLN A 1 71 ? -13.240 -28.751 -24.353 1.00 17.44 78 GLN U O 1
ATOM 569 N N . GLY A 1 72 ? -11.747 -27.434 -25.415 1.00 17.90 79 GLY U N 1
ATOM 570 C CA . GLY A 1 72 ? -12.708 -26.791 -26.304 1.00 18.01 79 GLY U CA 1
ATOM 571 C C . GLY A 1 72 ? -13.280 -25.474 -25.796 1.00 18.07 79 GLY U C 1
ATOM 572 O O . GLY A 1 72 ? -14.039 -24.829 -26.504 1.00 18.08 79 GLY U O 1
ATOM 573 N N . GLU A 1 73 ? -12.915 -25.062 -24.583 1.00 18.29 80 GLU U N 1
ATOM 574 C CA . GLU A 1 73 ? -13.441 -23.821 -24.009 1.00 18.28 80 GLU U CA 1
ATOM 575 C C . GLU A 1 73 ? -12.983 -22.570 -24.771 1.00 18.71 80 GLU U C 1
ATOM 576 O O . GLU A 1 73 ? -11.954 -22.585 -25.456 1.00 18.48 80 GLU U O 1
ATOM 582 N N . MET A 1 74 ? -13.757 -21.494 -24.633 1.00 18.55 81 MET U N 1
ATOM 583 C CA . MET A 1 74 ? -13.385 -20.180 -25.172 1.00 19.20 81 MET U CA 1
ATOM 584 C C . MET A 1 74 ? -13.451 -19.143 -24.059 1.00 18.80 81 MET U C 1
ATOM 585 O O . MET A 1 74 ? -14.352 -19.196 -23.219 1.00 18.06 81 MET U O 1
ATOM 590 N N . LYS A 1 75 ? -12.491 -18.215 -24.073 1.00 18.55 82 LYS U N 1
ATOM 591 C CA . LYS A 1 75 ? -12.351 -17.150 -23.080 1.00 19.06 82 LYS U CA 1
ATOM 592 C C . LYS A 1 75 ? -12.656 -15.809 -23.746 1.00 18.81 82 LYS U C 1
ATOM 593 O O . LYS A 1 75 ? -12.178 -15.541 -24.848 1.00 18.63 82 LYS U O 1
ATOM 599 N N . PHE A 1 76 ? -13.440 -14.971 -23.072 1.00 18.48 83 PHE U N 1
ATOM 600 C CA . PHE A 1 76 ? -13.870 -13.682 -23.625 1.00 18.84 83 PHE U CA 1
ATOM 601 C C . PHE A 1 76 ? -13.687 -12.548 -22.637 1.00 19.44 83 PHE U C 1
ATOM 602 O O . PHE A 1 76 ? -13.806 -12.740 -21.429 1.00 18.40 83 PHE U O 1
ATOM 610 N N . GLU A 1 7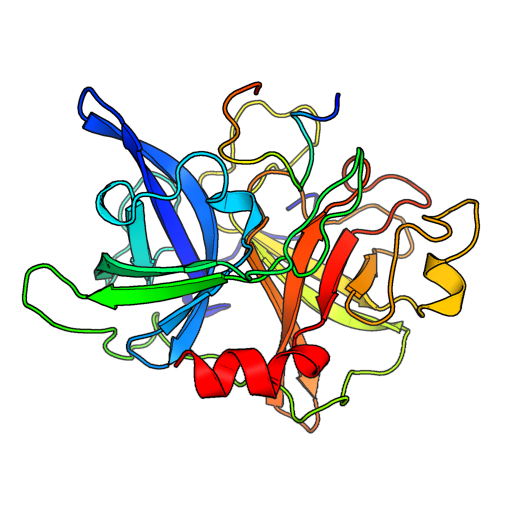7 ? -13.384 -11.371 -23.178 1.00 20.56 84 GLU U N 1
ATOM 611 C CA . GLU A 1 77 ? -13.480 -10.117 -22.437 1.00 21.44 84 GLU U CA 1
ATOM 612 C C . GLU A 1 77 ? -14.912 -9.623 -22.535 1.00 20.37 84 GLU U C 1
ATOM 613 O O . GLU A 1 77 ? -15.679 -10.092 -23.372 1.00 20.14 84 GLU U O 1
ATOM 619 N N . VAL A 1 78 ? -15.269 -8.675 -21.673 1.00 20.10 85 VAL U N 1
ATOM 620 C CA . VAL A 1 78 ? -16.606 -8.087 -21.682 1.00 20.05 85 VAL U CA 1
ATOM 621 C C . VAL A 1 78 ? -16.525 -6.745 -22.418 1.00 20.61 85 VAL U C 1
ATOM 622 O O . VAL A 1 78 ? -15.946 -5.787 -21.911 1.00 20.82 85 VAL U O 1
ATOM 626 N N . GLU A 1 79 ? -17.078 -6.710 -23.628 1.00 20.95 86 GLU U N 1
ATOM 627 C CA . GLU A 1 79 ? -17.104 -5.497 -24.450 1.00 22.14 86 GLU U CA 1
ATOM 628 C C . GLU A 1 79 ? -18.075 -4.466 -23.882 1.00 21.40 86 GLU U C 1
ATOM 629 O O . GLU A 1 79 ? -17.797 -3.272 -23.932 1.00 21.77 86 GLU U O 1
ATOM 635 N N . ASN A 1 80 ? -19.224 -4.932 -23.392 1.00 20.63 87 ASN U N 1
ATOM 636 C CA . ASN A 1 80 ? -20.229 -4.079 -22.742 1.00 20.20 87 ASN U CA 1
ATOM 637 C C . ASN A 1 80 ? -20.876 -4.815 -21.573 1.00 19.19 87 ASN U C 1
ATOM 638 O O . ASN A 1 80 ? -21.173 -6.005 -21.682 1.00 18.58 87 ASN U O 1
ATOM 643 N N . LEU A 1 81 ? -21.079 -4.107 -20.462 1.00 17.94 88 LEU U N 1
ATOM 644 C CA . LEU A 1 81 ? -21.768 -4.635 -19.279 1.00 17.49 88 LEU U CA 1
ATOM 645 C C . LEU A 1 81 ? -22.995 -3.766 -19.034 1.00 17.12 88 LEU U C 1
ATOM 646 O O . LEU A 1 81 ? -22.868 -2.600 -18.626 1.00 16.96 88 LEU U O 1
ATOM 651 N N . ILE A 1 82 ? 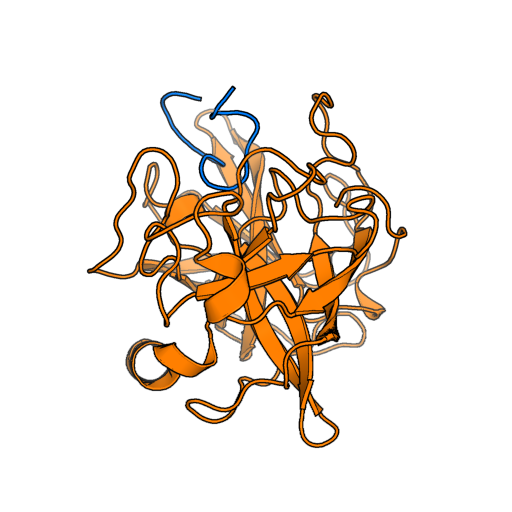-24.169 -4.334 -19.298 1.00 16.31 89 ILE U N 1
ATOM 652 C CA . ILE A 1 82 ? -25.442 -3.624 -19.224 1.00 16.04 89 ILE U CA 1
ATOM 653 C C . ILE A 1 82 ? -26.244 -4.134 -18.030 1.00 15.53 89 ILE U C 1
ATOM 654 O O . ILE A 1 82 ? -26.689 -5.285 -18.023 1.00 14.67 89 ILE U O 1
ATOM 659 N N . LEU A 1 83 ? -26.415 -3.271 -17.029 1.00 15.05 90 LEU U N 1
ATOM 660 C CA . LEU A 1 83 ? -27.191 -3.577 -15.830 1.00 15.06 90 LEU U CA 1
ATOM 661 C C . LEU A 1 83 ? -28.553 -2.927 -15.957 1.00 15.37 90 LEU U C 1
ATOM 662 O O . LEU A 1 83 ? -28.701 -1.931 -16.676 1.00 15.27 90 LEU U O 1
ATOM 667 N N . HIS A 1 84 ? -29.550 -3.476 -15.265 1.00 15.19 91 HIS U N 1
ATOM 668 C CA . HIS A 1 84 ? -30.913 -2.966 -15.385 1.00 15.69 91 HIS U CA 1
ATOM 669 C C . HIS A 1 84 ? -31.051 -1.685 -14.562 1.00 16.25 91 HIS U C 1
ATOM 670 O O . HIS A 1 84 ? -30.789 -1.685 -13.362 1.00 15.40 91 HIS U O 1
ATOM 677 N N . LYS A 1 85 ? -31.445 -0.600 -15.228 1.00 17.74 92 LYS U N 1
ATOM 678 C CA . LYS A 1 85 ? -31.534 0.734 -14.600 1.00 19.14 92 LYS U CA 1
ATOM 679 C C . LYS A 1 85 ? -32.463 0.801 -13.378 1.00 19.13 92 LYS U C 1
ATOM 680 O O . LYS A 1 85 ? -32.224 1.583 -12.453 1.00 18.92 92 LYS U O 1
ATOM 686 N N . ASP A 1 86 ? -33.534 0.008 -13.400 1.00 18.80 93 ASP U N 1
ATOM 687 C CA . ASP A 1 86 ? -34.468 -0.130 -12.264 1.00 19.21 93 ASP U CA 1
ATOM 688 C C . ASP A 1 86 ? -34.150 -1.218 -11.228 1.00 18.05 93 ASP U C 1
ATOM 689 O O . ASP A 1 86 ? -35.024 -1.600 -10.436 1.00 17.44 93 ASP U O 1
ATOM 694 N N . TYR A 1 87 ? -32.909 -1.700 -11.215 1.00 17.59 94 TYR U N 1
ATOM 695 C CA . TYR A 1 87 ? -32.458 -2.623 -10.180 1.00 17.51 94 TYR U CA 1
ATOM 696 C C . TYR A 1 87 ? -32.648 -2.017 -8.784 1.00 18.22 94 TYR U C 1
ATOM 697 O O . TYR A 1 87 ? -32.436 -0.818 -8.582 1.00 18.33 94 TYR U O 1
ATOM 706 N N . SER A 1 88 ? -33.026 -2.885 -7.863 1.00 19.25 95 SER U N 1
ATOM 707 C CA . SER A 1 88 ? -33.092 -2.561 -6.473 1.00 20.78 95 SER U CA 1
ATOM 708 C C . SER A 1 88 ? -33.044 -3.784 -5.573 1.00 22.04 95 SER U C 1
ATOM 709 O O . SER A 1 88 ? -33.464 -4.808 -5.916 1.00 20.46 95 SER U O 1
ATOM 712 N N . ALA A 1 89 ? -32.541 -3.556 -4.393 1.00 24.56 96 ALA U N 1
ATOM 713 C CA . ALA A 1 89 ? -32.530 -4.587 -3.400 1.00 27.45 96 ALA U CA 1
ATOM 714 C C . ALA A 1 89 ? -32.883 -4.115 -1.974 1.00 30.56 96 ALA U C 1
ATOM 715 O O . ALA A 1 89 ? -32.614 -3.038 -1.567 1.00 30.12 96 ALA U O 1
ATOM 717 N N . ASP A 1 90 ? -33.521 -5.007 -1.234 1.00 35.55 97 ASP U N 1
ATOM 718 C CA . ASP A 1 90 ? -33.806 -4.762 0.175 1.00 38.22 97 ASP U CA 1
ATOM 719 C C . ASP A 1 90 ? -32.998 -5.813 0.846 1.00 41.02 97 ASP U C 1
ATOM 720 O O . ASP A 1 90 ? -32.099 -6.328 0.267 1.00 42.63 97 ASP U O 1
ATOM 725 N N . THR A 1 91 A -33.355 -6.155 2.066 1.00 43.36 97 THR U N 1
ATOM 726 C CA . THR A 1 91 A -32.624 -7.160 2.794 1.00 44.12 97 THR U CA 1
ATOM 727 C C . THR A 1 91 A -32.638 -8.466 2.068 1.00 43.56 97 THR U C 1
ATOM 728 O O . THR A 1 91 A -31.641 -9.195 2.114 1.00 44.84 97 THR U O 1
ATOM 732 N N . LEU A 1 92 B -33.769 -8.759 1.417 1.00 40.87 97 LEU U N 1
ATOM 733 C CA . LEU A 1 92 B -33.884 -9.962 0.664 1.00 38.29 97 LEU U CA 1
ATOM 734 C C . LEU A 1 92 B -34.039 -9.862 -0.861 1.00 34.17 97 LEU U C 1
ATOM 735 O O . LEU A 1 92 B -33.203 -10.272 -1.539 1.00 34.60 97 LEU U O 1
ATOM 740 N N . ALA A 1 93 ? -35.121 -9.304 -1.330 1.00 30.94 98 ALA U N 1
ATOM 741 C CA . ALA A 1 93 ? -35.400 -9.268 -2.729 1.00 27.93 98 ALA U CA 1
ATOM 742 C C . ALA A 1 93 ? -34.537 -8.360 -3.555 1.00 25.72 98 ALA U C 1
ATOM 743 O O . ALA A 1 93 ? -34.178 -7.312 -3.120 1.00 24.81 98 ALA U O 1
ATOM 745 N N . HIS A 1 94 ? -34.249 -8.842 -4.754 1.00 22.75 99 HIS U N 1
ATOM 746 C CA . HIS A 1 94 ? -33.551 -8.156 -5.761 1.00 21.44 99 HIS U CA 1
ATOM 747 C C . HIS A 1 94 ? -34.591 -7.977 -6.853 1.00 20.85 99 HIS U C 1
ATOM 748 O O . HIS A 1 94 ? -35.124 -8.911 -7.319 1.00 20.53 99 HIS U O 1
ATOM 755 N N . HIS A 1 95 ? -34.880 -6.743 -7.207 1.00 19.52 100 HIS U N 1
ATOM 756 C CA . HIS A 1 95 ? -35.843 -6.409 -8.251 1.00 19.11 100 HIS U CA 1
ATOM 757 C C . HIS A 1 95 ? -35.102 -6.111 -9.542 1.00 17.00 100 HIS U C 1
ATOM 758 O O . HIS A 1 95 ? -34.020 -5.545 -9.508 1.00 16.39 100 HIS U O 1
ATOM 765 N N . ASN A 1 96 ? -35.701 -6.495 -10.669 1.00 15.45 101 ASN U N 1
ATOM 766 C CA . ASN A 1 96 ? -35.115 -6.306 -11.998 1.00 14.68 101 ASN U CA 1
ATOM 767 C C . ASN A 1 96 ? -33.683 -6.812 -12.066 1.00 13.73 101 ASN U C 1
ATOM 768 O O . ASN A 1 96 ? -32.779 -6.137 -12.554 1.00 13.42 101 ASN U O 1
ATOM 773 N N . ASP A 1 97 ? -33.500 -8.023 -11.554 1.00 13.42 102 ASP U N 1
ATOM 774 C CA . ASP A 1 97 ? -32.173 -8.583 -11.370 1.00 12.73 102 ASP U CA 1
ATOM 775 C C . ASP A 1 97 ? -31.774 -9.316 -12.649 1.00 13.32 102 ASP U C 1
ATOM 776 O O . ASP A 1 97 ? -31.826 -10.551 -12.742 1.00 13.07 102 ASP U O 1
ATOM 781 N N . ILE A 1 98 ? -31.376 -8.521 -13.638 1.00 13.26 103 ILE U N 1
ATOM 782 C CA . ILE A 1 98 ? -31.068 -9.015 -14.971 1.00 13.19 103 ILE U CA 1
ATOM 783 C C . ILE A 1 98 ? -29.965 -8.141 -15.574 1.00 13.45 103 ILE U C 1
ATOM 784 O O . ILE A 1 98 ? -29.936 -6.930 -15.358 1.00 13.77 103 ILE U O 1
ATOM 789 N N . ALA A 1 99 ? -29.043 -8.768 -16.294 1.00 13.27 104 ALA U N 1
ATOM 790 C CA . ALA A 1 99 ? -27.881 -8.089 -16.847 1.00 13.34 104 ALA U CA 1
ATOM 791 C C . ALA A 1 99 ? -27.463 -8.748 -18.136 1.00 13.93 104 ALA U C 1
ATOM 792 O O . ALA A 1 99 ? -27.663 -9.952 -18.312 1.00 13.69 104 ALA U O 1
ATOM 794 N N . LEU A 1 100 ? -26.867 -7.954 -19.020 1.00 14.30 105 LEU U N 1
ATOM 795 C CA . LEU A 1 100 ? -26.374 -8.434 -20.304 1.00 14.71 105 LEU U CA 1
ATOM 796 C C . LEU A 1 100 ? -24.884 -8.151 -20.427 1.00 15.22 105 LEU U C 1
ATOM 797 O O . LEU A 1 100 ? -24.418 -7.042 -20.115 1.00 15.47 105 LEU U O 1
ATOM 802 N N . LEU A 1 101 ? -24.134 -9.167 -20.856 1.00 15.41 106 LEU U N 1
ATOM 803 C CA . LEU A 1 101 ? -22.714 -9.036 -21.132 1.00 15.91 106 LEU U CA 1
ATOM 804 C C . LEU A 1 101 ? -22.495 -9.301 -22.610 1.00 16.49 106 LEU U C 1
ATOM 805 O O . LEU A 1 101 ? -22.786 -10.401 -23.091 1.00 15.50 106 LEU U O 1
ATOM 810 N N . LYS A 1 102 ? -21.992 -8.295 -23.327 1.00 16.74 107 LYS U N 1
ATOM 811 C CA . LYS A 1 102 ? -21.554 -8.490 -24.700 1.00 18.14 107 LYS U CA 1
ATOM 812 C C . LYS A 1 102 ? -20.125 -8.994 -24.644 1.00 18.24 107 LYS U C 1
ATOM 813 O O . LYS A 1 102 ? -19.247 -8.331 -24.083 1.00 18.59 107 LYS U O 1
ATOM 819 N N . ILE A 1 103 ? -19.895 -10.168 -25.226 1.00 18.93 108 ILE U N 1
ATOM 820 C CA . ILE A 1 103 ? -18.603 -10.846 -25.126 1.00 19.62 108 ILE U CA 1
ATOM 821 C C . ILE A 1 103 ? -17.784 -10.689 -26.406 1.00 20.27 108 ILE U C 1
ATOM 822 O O . ILE A 1 103 ? -18.338 -10.674 -27.505 1.00 20.92 108 ILE U O 1
ATOM 827 N N . ARG A 1 104 ? -16.492 -10.556 -26.231 1.00 21.68 109 ARG U N 1
ATOM 828 C CA . ARG A 1 104 ? -15.548 -10.450 -27.336 1.00 23.39 109 ARG U CA 1
ATOM 829 C C . ARG A 1 104 ? -14.171 -10.959 -26.932 1.00 23.26 109 ARG U C 1
ATOM 830 O O . ARG A 1 104 ? -13.639 -10.538 -25.965 1.00 22.48 109 ARG U O 1
ATOM 838 N N . SER A 1 105 ? -13.576 -11.863 -27.704 1.00 24.94 110 SER U N 1
ATOM 839 C CA . SER A 1 105 ? -12.249 -12.401 -27.380 1.00 26.08 110 SER U CA 1
ATOM 840 C C . SER A 1 105 ? -11.151 -11.380 -27.679 1.00 28.17 110 SER U C 1
ATOM 841 O O . SER A 1 105 ? -11.420 -10.321 -28.261 1.00 28.88 110 SER U O 1
ATOM 844 N N . LYS A 1 106 A -9.917 -11.708 -27.297 1.00 30.45 110 LYS U N 1
ATOM 845 C CA . LYS A 1 106 A -8.732 -10.915 -27.684 1.00 32.96 110 LYS U CA 1
ATOM 846 C C . LYS A 1 106 A -8.566 -10.762 -29.206 1.00 33.32 110 LYS U C 1
ATOM 847 O O . LYS A 1 106 A -7.992 -9.776 -29.667 1.00 34.47 110 LYS U O 1
ATOM 853 N N . GLU A 1 107 B -9.083 -11.730 -29.964 1.00 33.81 110 GLU U N 1
ATOM 854 C CA . GLU A 1 107 B -9.020 -11.739 -31.430 1.00 34.13 110 GLU U CA 1
ATOM 855 C C . GLU A 1 107 B -10.179 -10.967 -32.075 1.00 33.54 110 GLU U C 1
ATOM 856 O O . GLU A 1 107 B -10.235 -10.857 -33.303 1.00 33.69 110 GLU U O 1
ATOM 862 N N . GLY A 1 108 C -11.105 -10.452 -31.261 1.00 32.35 110 GLY U N 1
ATOM 863 C CA . GLY A 1 108 C -12.265 -9.711 -31.745 1.00 31.36 110 GLY U CA 1
ATOM 864 C C . GLY A 1 108 C -13.445 -10.570 -32.162 1.00 30.82 110 GLY U C 1
ATOM 865 O O . GLY A 1 108 C -14.303 -10.107 -32.911 1.00 31.47 110 GLY U O 1
ATOM 866 N N . ARG A 1 109 D -13.509 -11.808 -31.668 1.00 30.41 110 ARG U N 1
ATOM 867 C CA . ARG A 1 109 D -14.558 -12.753 -32.057 1.00 30.41 110 ARG U CA 1
ATOM 868 C C . ARG A 1 109 D -15.527 -13.062 -30.913 1.00 28.74 110 ARG U C 1
ATOM 869 O O . ARG A 1 109 D -15.191 -12.917 -29.737 1.00 27.85 110 ARG U O 1
ATOM 877 N N . CYS A 1 110 ? -16.732 -13.478 -31.295 1.00 27.03 111 CYS U N 1
ATOM 878 C CA . CYS A 1 110 ? -17.779 -13.907 -30.372 1.00 26.92 111 CYS U CA 1
ATOM 879 C C . CYS A 1 110 ? -17.743 -15.439 -30.259 1.00 26.75 111 CYS U C 1
ATOM 880 O O . CYS A 1 110 ? -16.804 -16.072 -30.744 1.00 26.92 111 CYS U O 1
ATOM 883 N N . ALA A 1 111 ? -18.747 -16.025 -29.607 1.00 26.68 112 ALA U N 1
ATOM 884 C CA . ALA A 1 111 ? -18.844 -17.479 -29.465 1.00 26.46 112 ALA U CA 1
ATOM 885 C C . ALA A 1 111 ? -18.983 -18.181 -30.816 1.00 26.64 112 ALA U C 1
ATOM 886 O O . ALA A 1 111 ? -19.722 -17.723 -31.689 1.00 25.49 112 ALA U O 1
ATOM 888 N N . GLN A 1 112 ? -18.254 -19.284 -30.970 1.00 27.25 113 GLN U N 1
ATOM 889 C CA . GLN A 1 112 ? -18.390 -20.173 -32.118 1.00 27.96 113 GLN U CA 1
ATOM 890 C C . GLN A 1 112 ? -19.091 -21.438 -31.624 1.00 27.22 113 GLN U C 1
ATOM 891 O O . GLN A 1 112 ? -18.545 -22.135 -30.760 1.00 26.29 113 GLN U O 1
ATOM 897 N N . PRO A 1 113 ? -20.317 -21.711 -32.125 1.00 27.08 114 PRO U N 1
ATOM 898 C CA . PRO A 1 113 ? -21.033 -22.914 -31.706 1.00 26.65 114 PRO U CA 1
ATOM 899 C C . PRO A 1 113 ? -20.279 -24.221 -31.950 1.00 25.40 114 PRO U C 1
ATOM 900 O O . PRO A 1 113 ? -19.632 -24.385 -32.984 1.00 25.44 114 PRO U O 1
ATOM 904 N N . SER A 1 114 ? -20.363 -25.122 -30.975 1.00 23.46 115 SER U N 1
ATOM 905 C CA . SER A 1 114 ? -19.694 -26.416 -31.025 1.00 21.75 115 SER U CA 1
ATOM 906 C C . SER A 1 114 ? -20.498 -27.409 -30.188 1.00 20.80 115 SER U C 1
ATOM 907 O O . SER A 1 114 ? -21.589 -27.085 -29.718 1.00 19.70 115 SER U O 1
ATOM 910 N N . ARG A 1 115 ? -19.952 -28.602 -29.976 1.00 19.46 116 ARG U N 1
ATOM 911 C CA . ARG A 1 115 ? -20.604 -29.582 -29.110 1.00 19.03 116 ARG U CA 1
ATOM 912 C C . ARG A 1 115 ? -20.729 -29.080 -27.658 1.00 18.57 116 ARG U C 1
ATOM 913 O O . ARG A 1 115 ? -21.667 -29.454 -26.963 1.00 18.67 116 ARG U O 1
ATOM 921 N N . THR A 1 116 ? -19.798 -28.227 -27.224 1.00 17.91 117 THR U N 1
ATOM 922 C CA . THR A 1 116 ? -19.791 -27.682 -25.862 1.00 17.59 117 THR U CA 1
ATOM 923 C C . THR A 1 116 ? -20.286 -26.229 -25.732 1.00 17.40 117 THR U C 1
ATOM 924 O O . THR A 1 116 ? -20.386 -25.728 -24.619 1.00 16.67 117 THR U O 1
ATOM 928 N N . ILE A 1 117 ? -20.575 -25.555 -26.851 1.00 17.47 118 ILE U N 1
ATOM 929 C C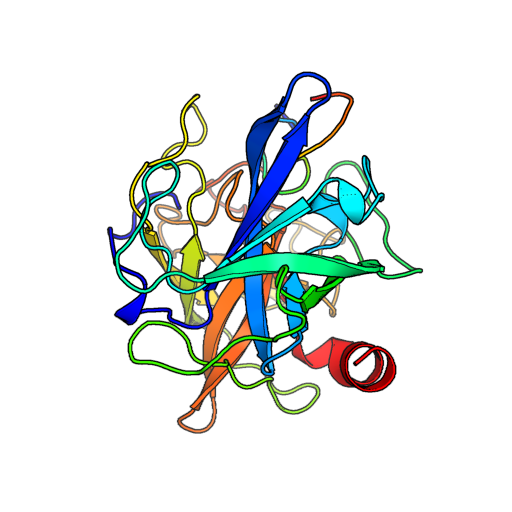A . ILE A 1 117 ? -20.981 -24.138 -26.847 1.00 17.93 118 ILE U CA 1
ATOM 930 C C . ILE A 1 117 ? -22.189 -23.973 -27.776 1.00 18.76 118 ILE U C 1
ATOM 931 O O . ILE A 1 117 ? -22.053 -24.138 -28.978 1.00 19.86 118 ILE U O 1
ATOM 936 N N . GLN A 1 118 ? -23.362 -23.680 -27.211 1.00 19.33 119 GLN U N 1
ATOM 937 C CA . GLN A 1 118 ? -24.610 -23.481 -27.968 1.00 20.07 119 GLN U CA 1
ATOM 938 C C . GLN A 1 118 ? -25.433 -22.385 -27.299 1.00 20.07 119 GLN U C 1
ATOM 939 O O . GLN A 1 118 ? -25.224 -22.088 -26.127 1.00 19.32 119 GLN U O 1
ATOM 945 N N . THR A 1 119 ? -26.368 -21.792 -28.036 1.00 19.73 120 THR U N 1
ATOM 946 C CA . THR A 1 119 ? -27.276 -20.793 -27.464 1.00 19.13 120 THR U CA 1
ATOM 947 C C . THR A 1 119 ? -28.529 -21.440 -26.886 1.00 18.79 120 THR U C 1
ATOM 948 O O . THR A 1 119 ? -28.869 -22.576 -27.226 1.00 18.68 120 THR U O 1
ATOM 952 N N . ILE A 1 120 ? -29.211 -20.697 -26.017 1.00 18.12 121 ILE U N 1
ATOM 953 C CA . ILE A 1 120 ? -30.498 -21.107 -25.455 1.00 18.14 121 ILE U CA 1
ATOM 954 C C . ILE A 1 120 ? -31.586 -20.137 -25.912 1.00 18.39 121 ILE U C 1
ATOM 955 O O . ILE A 1 120 ? -31.378 -18.917 -25.941 1.00 18.17 121 ILE U O 1
ATOM 960 N N . ALA A 1 121 ? -32.742 -20.692 -26.266 1.00 18.45 122 ALA U N 1
ATOM 961 C CA . ALA A 1 121 ? -33.866 -19.901 -26.732 1.00 18.77 122 ALA U CA 1
ATOM 962 C C . ALA A 1 121 ? -34.516 -19.137 -25.583 1.00 18.84 122 ALA U C 1
ATOM 963 O O . ALA A 1 121 ? -34.608 -19.626 -24.451 1.00 17.93 122 ALA U O 1
ATOM 965 N N . LEU A 1 122 ? -34.956 -17.924 -25.890 1.00 19.37 123 LEU U N 1
ATOM 966 C CA . LEU A 1 122 ? -35.747 -17.135 -24.966 1.00 19.61 123 LEU U CA 1
ATOM 967 C C . LEU A 1 122 ? -37.210 -17.566 -25.081 1.00 20.71 123 LEU U C 1
ATOM 968 O O . LEU A 1 122 ? -37.630 -18.068 -26.136 1.00 21.15 123 LEU U O 1
ATOM 973 N N . PRO A 1 123 ? -38.002 -17.378 -24.006 1.00 21.37 124 PRO U N 1
ATOM 974 C CA . PRO A 1 123 ? -39.435 -17.663 -24.099 1.00 21.81 124 PRO U CA 1
ATOM 975 C C . PRO A 1 123 ? -40.147 -16.610 -24.943 1.00 22.91 124 PRO U C 1
ATOM 976 O O . PRO A 1 123 ? -39.586 -15.540 -25.195 1.00 22.41 124 PRO U O 1
ATOM 980 N N . SER A 1 124 ? -41.354 -16.931 -25.403 1.00 24.32 125 SER U N 1
ATOM 981 C CA . SER A 1 124 ? -42.253 -15.918 -25.965 1.00 25.16 125 SER U CA 1
ATOM 982 C C . SER A 1 124 ? -42.850 -15.133 -24.791 1.00 25.26 125 SER U C 1
ATOM 983 O O . SER A 1 124 ? -42.885 -15.628 -23.661 1.00 24.37 125 SER U O 1
ATOM 986 N N . MET A 1 125 ? -43.300 -13.908 -25.045 1.00 25.61 126 MET U N 1
ATOM 987 C CA . MET A 1 125 ? -43.674 -13.001 -23.951 1.00 26.30 126 MET U CA 1
ATOM 988 C C . MET A 1 125 ? -44.798 -13.545 -23.074 1.00 26.78 126 MET U C 1
ATOM 989 O O . MET A 1 125 ? -45.777 -14.112 -23.579 1.00 25.44 126 MET U O 1
ATOM 994 N N . TYR A 1 126 ? -44.635 -13.373 -21.761 1.00 27.35 127 TYR U N 1
ATOM 995 C CA . TYR A 1 126 ? -45.623 -13.777 -20.760 1.00 28.64 127 TYR U CA 1
ATOM 996 C C . TYR A 1 126 ? -46.059 -15.252 -20.886 1.00 28.60 127 TYR U C 1
ATOM 997 O O . TYR A 1 126 ? -47.17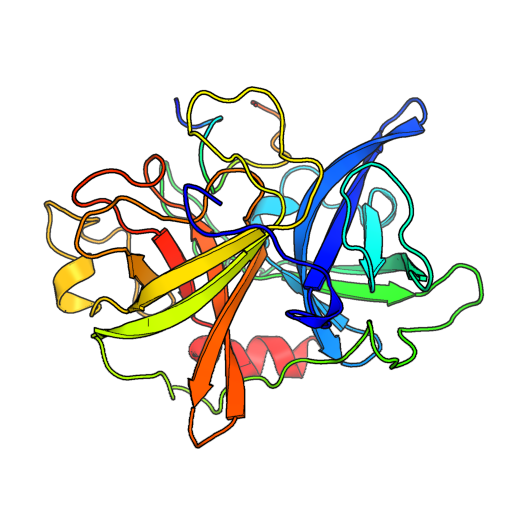5 -15.609 -20.506 1.00 29.39 127 TYR U O 1
ATOM 1006 N N . ASN A 1 127 ? -45.163 -16.098 -21.404 1.00 28.21 128 ASN U N 1
ATOM 1007 C CA . ASN A 1 127 ? -45.431 -17.518 -21.591 1.00 28.46 128 ASN U CA 1
ATOM 1008 C C . ASN A 1 127 ? -44.478 -18.315 -20.709 1.00 27.92 128 ASN U C 1
ATOM 1009 O O . ASN A 1 127 ? -43.286 -18.433 -21.013 1.00 28.10 128 ASN U O 1
ATOM 1014 N N . ASP A 1 128 ? -45.014 -18.826 -19.603 1.00 27.45 129 ASP U N 1
ATOM 1015 C CA . ASP A 1 128 ? -44.266 -19.655 -18.666 1.00 27.55 129 ASP U CA 1
ATOM 1016 C C . ASP A 1 128 ? -44.975 -20.994 -18.493 1.00 27.49 129 ASP U C 1
ATOM 1017 O O . ASP A 1 128 ? -46.185 -21.092 -18.740 1.00 26.65 129 ASP U O 1
ATOM 1022 N N . PRO A 1 129 ? -44.234 -22.033 -18.052 1.00 27.51 130 PRO U N 1
ATOM 1023 C CA . PRO A 1 129 ? -44.907 -23.296 -17.746 1.00 27.23 130 PRO U CA 1
ATOM 1024 C C . PRO A 1 129 ? -45.870 -23.158 -16.570 1.00 27.54 130 PRO U C 1
ATOM 1025 O O . PRO A 1 129 ? -45.719 -22.253 -15.742 1.00 25.79 130 PRO U O 1
ATOM 1029 N N . GLN A 1 130 ? -46.852 -24.052 -16.501 1.00 28.45 131 GLN U N 1
ATOM 1030 C CA . GLN A 1 130 ? -47.782 -24.077 -15.372 1.00 29.72 131 GLN U CA 1
ATOM 1031 C C . GLN A 1 130 ? -47.056 -24.476 -14.087 1.00 29.30 131 GLN U C 1
ATOM 1032 O O . GLN A 1 130 ? -46.004 -25.128 -14.135 1.00 28.15 131 GLN U O 1
ATOM 1038 N N . PHE A 1 131 ? -47.607 -24.070 -12.944 1.00 28.59 132 PHE U N 1
ATOM 1039 C CA . PHE A 1 131 ? -47.017 -24.427 -11.652 1.00 28.95 132 PHE U CA 1
ATOM 1040 C C . PHE A 1 131 ? -46.965 -25.948 -11.495 1.00 27.48 132 PHE U C 1
ATOM 1041 O O . PHE A 1 131 ? -47.787 -26.673 -12.061 1.00 27.55 132 PHE U O 1
ATOM 1049 N N . GLY A 1 132 ? -45.965 -26.418 -10.760 1.00 25.72 133 GLY U N 1
ATOM 1050 C CA . GLY A 1 132 ? -45.696 -27.843 -10.638 1.00 24.43 133 GLY U CA 1
ATOM 1051 C C . GLY A 1 132 ? -44.853 -28.437 -11.753 1.00 23.08 133 GLY U C 1
ATOM 1052 O O . GLY A 1 132 ? -44.478 -29.600 -11.660 1.00 22.71 133 GLY U O 1
ATOM 1053 N N . THR A 1 133 ? -44.556 -27.662 -12.804 1.00 22.00 134 THR U N 1
ATOM 1054 C CA . THR A 1 133 ? -43.696 -28.121 -13.896 1.00 21.17 134 THR U CA 1
ATOM 1055 C C . THR A 1 133 ? -42.263 -28.230 -13.386 1.00 20.48 134 THR U C 1
ATOM 1056 O O . THR A 1 133 ? -41.799 -27.351 -12.666 1.00 20.45 134 THR U O 1
ATOM 1060 N N . SER A 1 134 ? -41.585 -29.312 -13.765 1.00 19.77 135 SER U N 1
ATOM 1061 C CA . SER A 1 134 ? -40.183 -29.542 -13.397 1.00 19.50 135 SER U CA 1
ATOM 1062 C C . SER A 1 134 ? -39.261 -28.805 -14.356 1.00 18.92 135 SER U C 1
ATOM 1063 O O . SER A 1 134 ? -39.407 -28.925 -15.574 1.00 19.24 135 SER U O 1
ATOM 1066 N N . CYS A 1 135 ? -38.297 -28.068 -13.806 1.00 18.14 136 CYS U N 1
ATOM 1067 C CA . CYS A 1 135 ? -37.297 -27.355 -14.597 1.00 17.81 136 CYS U CA 1
ATOM 1068 C C . CYS A 1 135 ? -35.908 -27.631 -14.035 1.00 17.32 136 CYS U C 1
ATOM 1069 O O . CYS A 1 135 ? -35.778 -28.118 -12.915 1.00 16.80 136 CYS U O 1
ATOM 1072 N N . GLU A 1 136 ? -34.891 -27.321 -14.832 1.00 16.80 137 GLU U N 1
ATOM 1073 C CA . GLU A 1 136 ? -33.491 -27.574 -14.491 1.00 16.88 137 GLU U CA 1
ATOM 1074 C C . GLU A 1 136 ? -32.794 -26.291 -14.072 1.00 15.87 137 GLU U C 1
ATOM 1075 O O . GLU A 1 136 ? -33.080 -25.231 -14.614 1.00 15.06 137 GLU U O 1
ATOM 1081 N N . ILE A 1 137 ? -31.854 -26.414 -13.136 1.00 14.36 138 ILE U N 1
ATOM 1082 C CA . ILE A 1 137 ? -30.955 -25.316 -12.765 1.00 13.88 138 ILE U CA 1
ATOM 1083 C C . ILE A 1 137 ? -29.525 -25.838 -12.786 1.00 13.05 138 ILE U C 1
ATOM 1084 O O . ILE A 1 137 ? -29.288 -27.001 -12.447 1.00 12.75 138 ILE U O 1
ATOM 1089 N N . THR A 1 138 ? -28.588 -24.980 -13.179 1.00 12.16 139 THR U N 1
ATOM 1090 C CA . THR A 1 138 ? -27.185 -25.369 -13.384 1.00 12.00 139 THR U CA 1
ATOM 1091 C C . THR A 1 138 ? -26.255 -24.324 -12.788 1.00 11.55 139 THR U C 1
ATOM 1092 O O . THR A 1 138 ? -26.535 -23.126 -12.847 1.00 11.55 139 THR U O 1
ATOM 1096 N N . GLY A 1 139 ? -25.145 -24.772 -12.221 1.00 10.94 140 GLY U N 1
ATOM 1097 C CA . GLY A 1 139 ? -24.148 -23.844 -11.724 1.00 10.66 140 GLY U CA 1
ATOM 1098 C C . GLY A 1 139 ? -22.996 -24.459 -10.958 1.00 10.60 140 GLY U C 1
ATOM 1099 O O . GLY A 1 139 ? -22.970 -25.672 -10.701 1.00 10.67 140 GLY U O 1
ATOM 1100 N N . PHE A 1 140 ? -22.048 -23.593 -10.608 1.00 10.32 141 PHE U N 1
ATOM 1101 C CA . PHE A 1 140 ? -20.868 -23.939 -9.796 1.00 10.58 141 PHE U CA 1
ATOM 1102 C C . PHE A 1 140 ? -21.018 -23.493 -8.327 1.00 10.50 141 PHE U C 1
ATOM 1103 O O . PHE A 1 140 ? -20.029 -23.410 -7.600 1.00 10.02 141 PHE U O 1
ATOM 1111 N N . GLY A 1 141 ? -22.236 -23.195 -7.881 1.00 10.52 142 GLY U N 1
ATOM 1112 C CA . GLY A 1 141 ? -22.447 -22.666 -6.529 1.00 10.97 142 GLY U CA 1
ATOM 1113 C C . GLY A 1 141 ? -22.278 -23.714 -5.443 1.00 11.38 142 GLY U C 1
ATOM 1114 O O . GLY A 1 141 ? -22.075 -24.894 -5.736 1.00 11.34 142 GLY U O 1
ATOM 1115 N N . LYS A 1 142 ? -22.399 -23.293 -4.188 1.00 11.81 143 LYS U N 1
ATOM 1116 C CA . LYS A 1 142 ? -22.128 -24.182 -3.049 1.00 12.49 143 LYS U CA 1
ATOM 1117 C C . LYS A 1 142 ? -23.003 -25.437 -3.054 1.00 12.54 143 LYS U C 1
ATOM 1118 O O . LYS A 1 142 ? -24.158 -25.392 -3.483 1.00 12.44 143 LYS U O 1
ATOM 1124 N N . GLU A 1 143 ? -22.436 -26.543 -2.571 1.00 12.83 144 GLU U N 1
ATOM 1125 C CA . GLU A 1 143 ? -23.164 -27.806 -2.401 1.00 13.16 144 GLU U CA 1
ATOM 1126 C C . GLU A 1 143 ? -23.872 -27.903 -1.060 1.00 13.74 144 GLU U C 1
ATOM 1127 O O . GLU A 1 143 ? -24.773 -28.722 -0.899 1.00 13.54 144 GLU U O 1
ATOM 1133 N N . GLN A 1 144 ? -23.425 -27.105 -0.095 1.00 14.69 145 GLN U N 1
ATOM 1134 C CA . GLN A 1 144 ? -24.104 -26.937 1.187 1.00 15.90 145 GLN U CA 1
ATOM 1135 C C . GLN A 1 144 ? -24.008 -25.480 1.599 1.00 16.04 145 GLN U C 1
ATOM 1136 O O . GLN A 1 144 ? -23.021 -24.811 1.293 1.00 14.98 145 GLN U O 1
ATOM 1142 N N . SER A 1 145 ? -25.027 -24.997 2.310 1.00 16.51 146 SER U N 1
ATOM 1143 C CA . SER A 1 145 ? -25.060 -23.615 2.793 1.00 17.57 146 SER U CA 1
ATOM 1144 C C . SER A 1 145 ? -23.833 -23.247 3.632 1.00 18.41 146 SER U C 1
ATOM 1145 O O . SER A 1 145 ? -23.328 -22.124 3.537 1.00 19.22 146 SER U O 1
ATOM 1148 N N . THR A 1 146 ? -23.356 -24.207 4.421 1.00 19.29 147 THR U N 1
ATOM 1149 C CA . THR A 1 146 ? -22.207 -24.014 5.312 1.00 20.19 147 THR U CA 1
ATOM 1150 C C . THR A 1 146 ? -20.833 -24.187 4.644 1.00 19.96 147 THR U C 1
ATOM 1151 O O . THR A 1 146 ? -19.807 -23.949 5.295 1.00 20.93 147 THR U O 1
ATOM 1155 N N . ASP A 1 147 ? -20.794 -24.604 3.372 1.00 19.07 148 ASP U N 1
ATOM 1156 C CA . ASP A 1 147 ? -19.517 -24.796 2.670 1.00 18.84 148 ASP U CA 1
ATOM 1157 C C . ASP A 1 147 ? -18.776 -23.479 2.505 1.00 19.53 148 ASP U C 1
ATOM 1158 O O . ASP A 1 147 ? -19.395 -22.426 2.357 1.00 19.50 148 ASP U O 1
ATOM 1163 N N . TYR A 1 148 ? -17.449 -23.559 2.555 1.00 19.99 149 TYR U N 1
ATOM 1164 C CA . TYR A 1 148 ? -16.578 -22.433 2.235 1.00 21.52 149 TYR U CA 1
ATOM 1165 C C . TYR A 1 148 ? -16.201 -22.462 0.756 1.00 20.19 149 TYR U C 1
ATOM 1166 O O . TYR A 1 148 ? -16.184 -21.423 0.096 1.00 21.46 149 TYR U O 1
ATOM 1175 N N . LEU A 1 149 ? -15.916 -23.656 0.246 1.00 18.40 150 LEU U N 1
ATOM 1176 C CA . LEU A 1 149 ? -15.514 -23.849 -1.144 1.00 17.38 150 LEU U CA 1
ATOM 1177 C C . LEU A 1 149 ? -16.716 -24.021 -2.069 1.00 15.81 150 LEU U C 1
ATOM 1178 O O . LEU A 1 149 ? -17.801 -24.417 -1.633 1.00 14.78 150 LEU U O 1
ATOM 1183 N N . TYR A 1 150 ? -16.497 -23.703 -3.343 1.00 14.60 151 TYR U N 1
ATOM 1184 C CA . TYR A 1 150 ? -17.410 -24.075 -4.420 1.00 14.04 151 TYR U CA 1
ATOM 1185 C C . TYR A 1 150 ? -16.922 -25.394 -5.011 1.00 13.62 151 TYR U C 1
ATOM 1186 O O . TYR A 1 150 ? -15.712 -25.654 -5.009 1.00 13.18 151 TYR U O 1
ATOM 1195 N N . PRO A 1 151 ? -17.824 -26.200 -5.572 1.00 12.84 152 PRO U N 1
ATOM 1196 C CA . PRO A 1 151 ? -17.481 -27.461 -6.222 1.00 12.95 152 PRO U CA 1
ATOM 1197 C C . PRO A 1 151 ? -16.628 -27.170 -7.455 1.00 13.64 152 PRO U C 1
ATOM 1198 O O . PRO A 1 151 ? -16.783 -26.169 -8.060 1.00 13.54 152 PRO U O 1
ATOM 1202 N N . GLU A 1 152 ? -15.704 -28.050 -7.771 1.00 14.70 153 GLU U N 1
ATOM 1203 C CA . GLU A 1 152 ? -14.852 -27.863 -8.900 1.00 15.64 153 GLU U CA 1
ATOM 1204 C C . GLU A 1 152 ? -15.524 -28.312 -10.222 1.00 14.89 153 GLU U C 1
ATOM 1205 O O . GLU A 1 152 ? -15.130 -27.966 -11.253 1.00 14.87 153 GLU U O 1
ATOM 1211 N N . GLN A 1 153 ? -16.533 -29.126 -10.113 1.00 14.01 154 GLN U N 1
ATOM 1212 C CA . GLN A 1 153 ? -17.233 -29.663 -11.243 1.00 13.51 154 GLN U CA 1
ATOM 1213 C C . GLN A 1 153 ? -18.689 -29.142 -11.315 1.00 12.93 154 GLN U C 1
ATOM 1214 O O . GLN A 1 153 ? -19.366 -29.062 -10.348 1.00 12.06 154 GLN U O 1
ATOM 1220 N N . LEU A 1 154 ? -19.079 -28.809 -12.523 1.00 12.53 155 LEU U N 1
ATOM 1221 C CA . LEU A 1 154 ? -20.411 -28.256 -12.746 1.00 12.25 155 LEU U CA 1
ATOM 1222 C C . LEU A 1 154 ? -21.499 -29.206 -12.223 1.00 12.09 155 LEU U C 1
ATOM 1223 O O . LEU A 1 154 ? -21.359 -30.424 -12.318 1.00 11.84 155 LEU U O 1
ATOM 1228 N N . LYS A 1 155 ? -22.557 -28.640 -11.644 1.00 12.03 156 LYS U N 1
ATOM 1229 C CA . LYS A 1 155 ? -23.698 -29.414 -11.159 1.00 12.26 156 LYS U CA 1
ATOM 1230 C C . LYS A 1 155 ? -25.009 -28.949 -11.776 1.00 12.61 156 LYS U C 1
ATOM 1231 O O . LYS A 1 155 ? -25.120 -27.843 -12.285 1.00 11.96 156 LYS U O 1
ATOM 1237 N N . MET A 1 156 ? -26.001 -29.823 -11.728 1.00 13.15 157 MET U N 1
ATOM 1238 C CA . MET A 1 156 ? -27.360 -29.435 -12.057 1.00 14.27 157 MET U CA 1
ATOM 1239 C C . MET A 1 156 ? -28.357 -30.204 -11.209 1.00 13.76 157 MET U C 1
ATOM 1240 O O . MET A 1 156 ? -28.038 -31.246 -10.642 1.00 13.39 157 MET U O 1
ATOM 1245 N N . THR A 1 157 ? -29.552 -29.647 -11.085 1.00 13.37 158 THR U N 1
ATOM 1246 C CA . THR A 1 157 ? -30.643 -30.332 -10.412 1.00 13.32 158 THR U CA 1
ATOM 1247 C C . THR A 1 157 ? -31.980 -29.929 -11.011 1.00 13.51 158 THR U C 1
ATOM 1248 O O . THR A 1 157 ? -32.041 -29.129 -11.961 1.00 12.56 158 THR U O 1
ATOM 1252 N N . VAL A 1 158 ? -33.039 -30.505 -10.452 1.00 14.08 159 VAL U N 1
ATOM 1253 C CA . VAL A 1 158 ? -34.407 -30.242 -10.877 1.00 14.96 159 VAL U CA 1
ATOM 1254 C C . VAL A 1 158 ? -35.185 -29.624 -9.721 1.00 14.98 159 VAL U C 1
ATOM 1255 O O . VAL A 1 158 ? -35.061 -30.057 -8.573 1.00 14.99 159 VAL U O 1
ATOM 1259 N N . VAL A 1 159 ? -35.970 -28.602 -10.040 1.00 14.83 160 VAL U N 1
ATOM 1260 C CA . VAL A 1 159 ? -36.895 -27.978 -9.098 1.00 15.27 160 VAL U CA 1
ATOM 1261 C C . VAL A 1 159 ? -38.232 -27.769 -9.798 1.00 15.99 160 VAL U C 1
ATOM 1262 O O . VAL A 1 159 ? -38.289 -27.727 -11.032 1.00 16.14 160 VAL U O 1
ATOM 1266 N N . LYS A 1 160 ? -39.295 -27.648 -9.007 1.00 16.74 161 LYS U N 1
ATOM 1267 C CA . LYS A 1 160 ? -40.643 -27.438 -9.533 1.00 17.82 161 LYS U CA 1
ATOM 1268 C C . LYS A 1 160 ? -41.100 -25.997 -9.345 1.00 17.70 161 LYS U C 1
ATOM 1269 O O . LYS A 1 160 ? -40.896 -25.413 -8.283 1.00 16.90 161 LYS U O 1
ATOM 1275 N N . LEU A 1 161 ? -41.725 -25.448 -10.387 1.00 18.44 162 LEU U N 1
ATOM 1276 C CA . LEU A 1 161 ? -42.275 -24.091 -10.364 1.00 19.48 162 LEU U CA 1
ATOM 1277 C C . LEU A 1 161 ? -43.407 -23.966 -9.348 1.00 19.75 162 LEU U C 1
ATOM 1278 O O . LEU A 1 161 ? -44.266 -24.846 -9.257 1.00 19.82 162 LEU U O 1
ATOM 1283 N N . ILE A 1 162 ? -43.386 -22.873 -8.591 1.00 20.58 163 ILE U N 1
ATOM 1284 C CA . ILE A 1 162 ? -44.386 -22.579 -7.565 1.00 21.48 163 ILE U CA 1
ATOM 1285 C C . ILE A 1 162 ? -45.208 -21.396 -8.064 1.00 22.80 163 ILE U C 1
ATOM 1286 O O . ILE A 1 162 ? -44.655 -20.449 -8.627 1.00 23.13 163 ILE U O 1
ATOM 1291 N N . SER A 1 163 ? -46.512 -21.412 -7.825 1.00 24.41 164 SER U N 1
ATOM 1292 C CA . SER A 1 163 ? -47.348 -20.317 -8.263 1.00 25.60 164 SER U CA 1
ATOM 1293 C C . SER A 1 163 ? -47.042 -19.075 -7.463 1.00 26.68 164 SER U C 1
ATOM 1294 O O . SER A 1 163 ? -46.622 -19.165 -6.353 1.00 26.43 164 SER U O 1
ATOM 1297 N N . HIS A 1 164 ? -47.317 -17.930 -8.051 1.00 28.58 165 HIS U N 1
ATOM 1298 C CA . HIS A 1 164 ? -47.126 -16.652 -7.396 1.00 31.01 165 HIS U CA 1
ATOM 1299 C C . HIS A 1 164 ? -47.982 -16.567 -6.153 1.00 30.97 165 HIS U C 1
ATOM 1300 O O . HIS A 1 164 ? -47.596 -16.045 -5.165 1.00 29.34 165 HIS U O 1
ATOM 1307 N N . ARG A 1 165 ? -49.182 -17.099 -6.247 1.00 31.84 166 ARG U N 1
ATOM 1308 C CA . ARG A 1 165 ? -50.080 -17.088 -5.127 1.00 33.21 166 ARG U CA 1
ATOM 1309 C C . ARG A 1 165 ? -49.546 -17.868 -3.932 1.00 31.54 166 ARG U C 1
ATOM 1310 O O . ARG A 1 165 ? -49.717 -17.466 -2.815 1.00 30.77 166 ARG U O 1
ATOM 1318 N N . GLU A 1 166 ? -48.917 -19.000 -4.193 1.00 29.96 167 GLU U N 1
ATOM 1319 C CA . GLU A 1 166 ? -48.295 -19.775 -3.120 1.00 28.86 167 GLU U CA 1
ATOM 1320 C C . GLU A 1 166 ? -47.029 -19.091 -2.586 1.00 26.96 167 GLU U C 1
ATOM 1321 O O . GLU A 1 166 ? -46.826 -19.027 -1.369 1.00 25.96 167 GLU U O 1
ATOM 1327 N N . CYS A 1 167 ? -46.190 -18.574 -3.485 1.00 24.87 168 CYS U N 1
ATOM 1328 C CA . CYS A 1 167 ? -44.933 -17.942 -3.069 1.00 23.95 168 CYS U CA 1
ATOM 1329 C C . CYS A 1 167 ? -45.131 -16.630 -2.289 1.00 24.69 168 CYS U C 1
ATOM 1330 O O . CYS A 1 167 ? -44.264 -16.246 -1.491 1.00 23.12 168 CYS U O 1
ATOM 1333 N N . GLN A 1 168 ? -46.270 -15.987 -2.483 1.00 26.01 169 GLN U N 1
ATOM 1334 C CA . GLN A 1 168 ? -46.588 -14.742 -1.802 1.00 27.39 169 GLN U CA 1
ATOM 1335 C C . GLN A 1 168 ? -47.205 -14.938 -0.410 1.00 27.68 169 GLN U C 1
ATOM 1336 O O . GLN A 1 168 ? -47.415 -14.003 0.255 1.00 26.92 169 GLN U O 1
ATOM 1342 N N . GLN A 1 169 ? -47.415 -16.166 0.026 1.00 28.15 170 GLN U N 1
ATOM 1343 C CA . GLN A 1 169 ? -47.926 -16.416 1.362 1.00 29.26 170 GLN U CA 1
ATOM 1344 C C . GLN A 1 169 ? -46.921 -15.932 2.351 1.00 28.75 170 GLN U C 1
ATOM 1345 O O . GLN A 1 169 ? -45.747 -15.979 2.110 1.00 27.26 170 GLN U O 1
ATOM 1351 N N . PRO A 1 170 A -47.450 -15.462 3.535 1.00 28.30 170 PRO U N 1
ATOM 1352 C CA . PRO A 1 170 A -46.470 -14.954 4.493 1.00 27.86 170 PRO U CA 1
ATOM 1353 C C . PRO A 1 170 A -45.369 -15.927 4.944 1.00 27.74 170 PRO U C 1
ATOM 1354 O O . PRO A 1 170 A -44.281 -15.508 5.154 1.00 27.57 170 PRO U O 1
ATOM 1358 N N . HIS A 1 171 B -45.695 -17.185 5.102 1.00 28.05 170 HIS U N 1
ATOM 1359 C CA . HIS A 1 171 B -44.711 -18.160 5.538 1.00 28.42 170 HIS U CA 1
ATOM 1360 C C . HIS A 1 171 B -43.661 -18.473 4.464 1.00 26.60 170 HIS U C 1
ATOM 1361 O O . HIS A 1 171 B -42.684 -19.047 4.767 1.00 25.73 170 HIS U O 1
ATOM 1368 N N . TYR A 1 172 ? -43.915 -18.075 3.236 1.00 24.69 171 TYR U N 1
ATOM 1369 C CA . TYR A 1 172 ? -42.942 -18.203 2.183 1.00 23.81 171 TYR U CA 1
ATOM 1370 C C . TYR A 1 172 ? -42.262 -16.829 2.117 1.00 22.92 171 TYR U C 1
ATOM 1371 O O . TYR A 1 172 ? -41.516 -16.509 2.979 1.00 22.50 171 TYR U O 1
ATOM 1380 N N . TYR A 1 173 ? -42.547 -15.993 1.126 1.00 22.22 172 TYR U N 1
ATOM 1381 C CA . TYR A 1 173 ? -41.846 -14.699 0.993 1.00 21.85 172 TYR U CA 1
ATOM 1382 C C . TYR A 1 173 ? -42.725 -13.442 1.071 1.00 22.43 172 TYR U C 1
ATOM 1383 O O . TYR A 1 173 ? -42.199 -12.331 0.983 1.00 21.81 172 TYR U O 1
ATOM 1392 N N . GLY A 1 174 ? -44.038 -13.592 1.239 1.00 23.62 173 GLY U N 1
ATOM 1393 C CA . GLY A 1 174 ? -44.916 -12.420 1.328 1.00 24.41 173 GLY U CA 1
ATOM 1394 C C . GLY A 1 174 ? -44.839 -11.556 0.081 1.00 25.13 173 GLY U C 1
ATOM 1395 O O . GLY A 1 174 ? -44.766 -12.075 -1.032 1.00 25.66 173 GLY U O 1
ATOM 1396 N N . SER A 1 175 ? -44.794 -10.239 0.272 1.00 25.69 174 SER U N 1
ATOM 1397 C CA . SER A 1 175 ? -44.728 -9.282 -0.839 1.00 26.47 174 SER U CA 1
ATOM 1398 C C . SER A 1 175 ? -43.330 -9.053 -1.423 1.00 26.46 174 SER U C 1
ATOM 1399 O O . SER A 1 175 ? -43.182 -8.275 -2.368 1.00 25.75 174 SER U O 1
ATOM 1402 N N . GLU A 1 176 ? -42.313 -9.723 -0.878 1.00 27.15 175 GLU U N 1
ATOM 1403 C CA . GLU A 1 176 ? -40.954 -9.633 -1.422 1.00 27.93 175 GLU U CA 1
ATOM 1404 C C . GLU A 1 176 ? -40.868 -10.216 -2.842 1.00 26.59 175 GLU U C 1
ATOM 1405 O O . GLU A 1 176 ? -40.020 -9.792 -3.633 1.00 26.06 175 GLU U O 1
ATOM 1411 N N . VAL A 1 177 ? -41.755 -11.165 -3.157 1.00 25.32 176 VAL U N 1
ATOM 1412 C CA . VAL A 1 177 ? -41.867 -11.731 -4.509 1.00 24.57 176 VAL U CA 1
ATOM 1413 C C . VAL A 1 177 ? -42.872 -10.938 -5.357 1.00 24.38 176 VAL U C 1
ATOM 1414 O O . VAL A 1 177 ? -43.997 -10.699 -4.925 1.00 23.63 176 VAL U O 1
ATOM 1418 N N . THR A 1 178 ? -42.446 -10.537 -6.556 1.00 23.60 177 THR U N 1
ATOM 1419 C CA . THR A 1 178 ? -43.283 -9.794 -7.507 1.00 23.20 177 THR U CA 1
ATOM 1420 C C . THR A 1 178 ? -43.642 -10.669 -8.709 1.00 23.39 177 THR U C 1
ATOM 1421 O O . THR A 1 178 ? -43.120 -11.779 -8.860 1.00 23.19 177 THR U O 1
ATOM 1425 N N . THR A 1 179 ? -44.514 -10.156 -9.577 1.00 23.34 178 THR U N 1
ATOM 1426 C CA . THR A 1 179 ? -44.891 -10.863 -10.813 1.00 23.87 178 THR U CA 1
ATOM 1427 C C . THR A 1 179 ? -43.764 -10.966 -11.849 1.00 22.50 178 THR U C 1
ATOM 1428 O O . THR A 1 179 ? -43.891 -11.721 -12.810 1.00 23.01 178 THR U O 1
ATOM 1432 N N . LYS A 1 180 ? -42.684 -10.201 -11.666 1.00 21.40 179 LYS U N 1
ATOM 1433 C CA . LYS A 1 180 ? -41.489 -10.310 -12.504 1.00 20.64 179 LYS U CA 1
ATOM 1434 C C . LYS A 1 180 ? -40.470 -11.326 -11.946 1.00 18.78 179 LYS U C 1
ATOM 1435 O O . LYS A 1 180 ? -39.352 -11.418 -12.449 1.00 17.97 179 LYS U O 1
ATOM 1441 N N . MET A 1 181 ? -40.868 -12.083 -10.922 1.00 17.79 180 MET U N 1
ATOM 1442 C CA . MET A 1 181 ? -40.064 -13.165 -10.364 1.00 17.99 180 MET U CA 1
ATOM 1443 C C . MET A 1 181 ? -40.815 -14.492 -10.480 1.00 17.76 180 MET U C 1
ATOM 1444 O O . MET A 1 181 ? -42.048 -14.513 -10.550 1.00 17.21 180 MET U O 1
ATOM 1449 N N . LEU A 1 182 ? -40.062 -15.590 -10.503 1.00 17.52 181 LEU U N 1
ATOM 1450 C CA . LEU A 1 182 ? -40.610 -16.948 -10.441 1.00 17.83 181 LEU U CA 1
ATOM 1451 C C . LEU A 1 182 ? -39.992 -17.662 -9.260 1.00 17.55 181 LEU U C 1
ATOM 1452 O O . LEU A 1 182 ? -38.790 -17.553 -9.037 1.00 16.60 181 LEU U O 1
ATOM 1457 N N . CYS A 1 183 ? -40.815 -18.392 -8.515 1.00 17.33 182 CYS U N 1
ATOM 1458 C CA . CYS A 1 183 ? -40.335 -19.241 -7.429 1.00 17.37 182 CYS U CA 1
ATOM 1459 C C . CYS A 1 183 ? -40.246 -20.691 -7.893 1.00 16.55 182 CYS U C 1
ATOM 1460 O O . CYS A 1 183 ? -41.056 -21.143 -8.694 1.00 16.36 182 CYS U O 1
ATOM 1463 N N . ALA A 1 184 ? -39.246 -21.406 -7.394 1.00 15.66 183 ALA U N 1
ATOM 1464 C CA . ALA A 1 184 ? -39.101 -22.832 -7.684 1.00 15.23 183 ALA U CA 1
ATOM 1465 C C . ALA A 1 184 ? -38.442 -23.531 -6.514 1.00 15.00 183 ALA U C 1
ATOM 1466 O O . ALA A 1 184 ? -37.554 -22.968 -5.872 1.00 14.53 183 ALA U O 1
ATOM 1468 N N . ALA A 1 185 ? -38.895 -24.749 -6.224 1.00 14.74 184 ALA U N 1
ATOM 1469 C CA . ALA A 1 185 ? -38.346 -25.521 -5.109 1.00 14.98 184 ALA U CA 1
ATOM 1470 C C . ALA A 1 185 ? -38.613 -27.009 -5.254 1.00 15.31 184 ALA U C 1
ATOM 1471 O O . ALA A 1 185 ? -39.411 -27.447 -6.092 1.00 14.77 184 ALA U O 1
ATOM 1473 N N . ASP A 1 186 ? -37.920 -27.777 -4.420 1.00 15.81 185 ASP U N 1
ATOM 1474 C CA . ASP A 1 186 ? -38.132 -29.211 -4.324 1.00 16.70 185 ASP U CA 1
ATOM 1475 C C . ASP A 1 186 ? -39.271 -29.471 -3.336 1.00 17.22 185 ASP U C 1
ATOM 1476 O O . ASP A 1 186 ? -39.326 -28.808 -2.300 1.00 16.49 185 ASP U O 1
ATOM 1481 N N . PRO A 1 187 A -40.166 -30.448 -3.625 1.00 18.93 185 PRO U N 1
ATOM 1482 C CA . PRO A 1 187 A -41.242 -30.764 -2.662 1.00 19.59 185 PRO U CA 1
ATOM 1483 C C . PRO A 1 187 A -40.770 -31.135 -1.245 1.00 20.42 185 PRO U C 1
ATOM 1484 O O . PRO A 1 187 A -41.476 -30.845 -0.269 1.00 21.03 185 PRO U O 1
ATOM 1488 N N . GLN A 1 188 B -39.597 -31.766 -1.145 1.00 20.75 185 GLN U N 1
ATOM 1489 C CA . GLN A 1 188 B -38.948 -32.062 0.146 1.00 20.83 185 GLN U CA 1
ATOM 1490 C C . GLN A 1 188 B -37.923 -31.008 0.598 1.00 20.38 185 GLN U C 1
ATOM 1491 O O . GLN A 1 188 B -37.289 -31.182 1.639 1.00 19.66 185 GLN U O 1
ATOM 1497 N N . TRP A 1 189 ? -37.763 -29.931 -0.175 1.00 19.63 186 TRP U N 1
ATOM 1498 C CA . TRP A 1 189 ? -36.779 -28.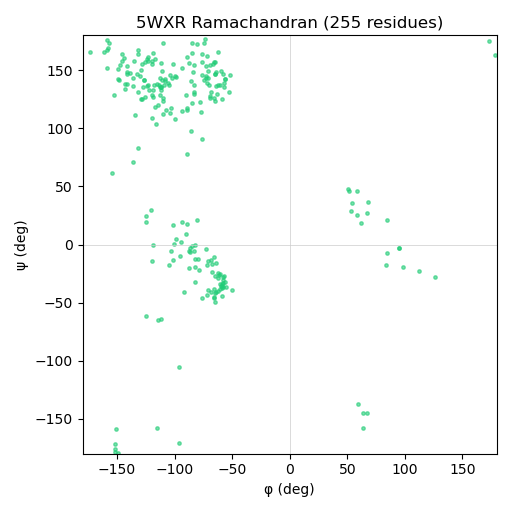865 0.089 1.00 19.12 186 TRP U CA 1
ATOM 1499 C C . TRP A 1 189 ? -35.332 -29.366 0.147 1.00 18.56 186 TRP U C 1
ATOM 1500 O O . TRP A 1 189 ? -34.474 -28.729 0.766 1.00 18.68 186 TRP U O 1
ATOM 1511 N N . LYS A 1 190 ? -35.050 -30.480 -0.524 1.00 18.29 187 LYS U N 1
ATOM 1512 C CA . LYS A 1 190 ? -33.757 -31.154 -0.380 1.00 18.25 187 LYS U CA 1
ATOM 1513 C C . LYS A 1 190 ? -32.732 -30.761 -1.448 1.00 17.32 187 LYS U C 1
ATOM 1514 O O . LYS A 1 190 ? -31.561 -31.116 -1.322 1.00 16.95 187 LYS U O 1
ATOM 1520 N N . THR A 1 191 ? -33.167 -30.040 -2.484 1.00 16.19 188 THR U N 1
ATOM 1521 C CA . THR A 1 191 ? -32.287 -29.602 -3.568 1.00 15.49 188 THR U CA 1
ATOM 1522 C C . THR A 1 191 ? -32.689 -28.182 -3.993 1.00 14.84 188 THR U C 1
ATOM 1523 O O . THR A 1 191 ? -33.862 -27.818 -3.911 1.00 14.93 188 THR U O 1
ATOM 1527 N N . ASP A 1 192 ? -31.710 -27.375 -4.406 1.00 14.28 189 ASP U N 1
ATOM 1528 C CA . ASP A 1 192 ? -31.916 -25.937 -4.631 1.00 13.90 189 ASP U CA 1
ATOM 1529 C C . ASP A 1 192 ? -30.670 -25.325 -5.256 1.00 13.54 189 ASP U C 1
ATOM 1530 O O . ASP A 1 192 ? -29.600 -25.937 -5.240 1.00 12.88 189 ASP U O 1
ATOM 1535 N N . SER A 1 193 ? -30.805 -24.113 -5.789 1.00 13.32 190 SER U N 1
ATOM 1536 C CA . SER A 1 193 ? -29.639 -23.271 -6.066 1.00 13.29 190 SER U CA 1
ATOM 1537 C C . SER A 1 193 ? -29.111 -22.669 -4.753 1.00 13.37 190 SER U C 1
ATOM 1538 O O . SER A 1 193 ? -29.792 -22.687 -3.718 1.00 12.84 190 SER U O 1
ATOM 1541 N N . CYS A 1 194 ? -27.885 -22.163 -4.794 1.00 13.51 191 CYS U N 1
ATOM 1542 C CA . CYS A 1 194 ? -27.256 -21.559 -3.615 1.00 14.05 191 CYS U CA 1
ATOM 1543 C C . CYS A 1 194 ? -26.247 -20.490 -4.026 1.00 14.23 191 CYS U C 1
ATOM 1544 O O . CYS A 1 194 ? -26.130 -20.175 -5.207 1.00 13.33 191 CYS U O 1
ATOM 1547 N N . GLN A 1 195 ? -25.537 -19.916 -3.052 1.00 14.35 192 GLN U N 1
ATOM 1548 C CA . GLN A 1 195 ? -24.538 -18.889 -3.347 1.00 14.83 192 GLN U CA 1
ATOM 1549 C C . GLN A 1 195 ? -23.545 -19.383 -4.401 1.00 13.58 192 GLN U C 1
ATOM 1550 O O . GLN A 1 195 ? -23.026 -20.497 -4.299 1.00 13.01 192 GLN U O 1
ATOM 1556 N N . GLY A 1 196 ? -23.325 -18.554 -5.418 1.00 12.39 193 GLY U N 1
ATOM 1557 C CA . GLY A 1 196 ? -22.461 -18.897 -6.552 1.00 12.18 193 GLY U CA 1
ATOM 1558 C C . GLY A 1 196 ? -23.229 -19.383 -7.775 1.00 11.75 193 GLY U C 1
ATOM 1559 O O . GLY A 1 196 ? -22.685 -19.363 -8.874 1.00 11.55 193 GLY U O 1
ATOM 1560 N N . ASP A 1 197 ? -24.476 -19.819 -7.591 1.00 11.23 194 ASP U N 1
ATOM 1561 C CA . ASP A 1 197 ? -25.367 -20.150 -8.714 1.00 11.05 194 ASP U CA 1
ATOM 1562 C C . ASP A 1 197 ? -26.073 -18.941 -9.339 1.00 10.99 194 ASP U C 1
ATOM 1563 O O . ASP A 1 197 ? -26.674 -19.070 -10.414 1.00 10.65 194 ASP U O 1
ATOM 1568 N N . SER A 1 198 ? -26.035 -17.783 -8.677 1.00 11.02 195 SER U N 1
ATOM 1569 C CA . SER A 1 198 ? -26.694 -16.573 -9.191 1.00 11.15 195 SER U CA 1
ATOM 1570 C C . SER A 1 198 ? -26.289 -16.268 -10.621 1.00 10.68 195 SER U C 1
ATOM 1571 O O . SER A 1 198 ? -25.168 -16.540 -11.020 1.00 10.66 195 SER U O 1
ATOM 1574 N N . GLY A 1 199 ? -27.232 -15.733 -11.391 1.00 10.46 196 GLY U N 1
ATOM 1575 C CA . GLY A 1 199 ? -27.008 -15.428 -12.799 1.00 10.29 196 GLY U CA 1
ATOM 1576 C C . GLY A 1 199 ? -27.204 -16.598 -13.747 1.00 10.49 196 GLY U C 1
ATOM 1577 O O . GLY A 1 199 ? -27.383 -16.385 -14.942 1.00 10.01 196 GLY U O 1
ATOM 1578 N N . GLY A 1 200 ? -27.200 -17.828 -13.226 1.00 10.68 197 GLY U N 1
ATOM 1579 C CA . GLY A 1 200 ? -27.310 -19.016 -14.059 1.00 10.73 197 GLY U CA 1
ATOM 1580 C C . GLY A 1 200 ? -28.725 -19.337 -14.487 1.00 10.85 197 GLY U C 1
ATOM 1581 O O . GLY A 1 200 ? -29.682 -18.723 -14.000 1.00 10.96 197 GLY U O 1
ATOM 1582 N N . PRO A 1 201 ? -28.871 -20.333 -15.385 1.00 10.96 198 PRO U N 1
ATOM 1583 C CA . PRO A 1 201 ? -30.141 -20.623 -16.029 1.00 11.27 198 PRO U CA 1
ATOM 1584 C C . PRO A 1 201 ? -31.099 -21.503 -15.236 1.00 11.73 198 PRO U C 1
ATOM 1585 O O . PRO A 1 201 ? -30.682 -22.490 -14.631 1.00 11.92 198 PRO U O 1
ATOM 1589 N N . LEU A 1 202 ? -32.372 -21.121 -15.251 1.00 12.40 199 LEU U N 1
ATOM 1590 C CA . LEU A 1 202 ? -33.488 -22.011 -14.955 1.00 13.27 199 LEU U CA 1
ATOM 1591 C C . LEU A 1 202 ? -34.107 -22.337 -16.316 1.00 13.65 199 LEU U C 1
ATOM 1592 O O . LEU A 1 202 ? -34.643 -21.449 -16.987 1.00 13.14 199 LEU U O 1
ATOM 1597 N N . VAL A 1 203 ? -34.004 -23.602 -16.726 1.00 13.91 200 VAL U N 1
ATOM 1598 C CA . VAL A 1 203 ? -34.413 -24.039 -18.065 1.00 14.90 200 VAL U CA 1
ATOM 1599 C C . VAL A 1 203 ? -35.628 -24.958 -17.965 1.00 15.66 200 VAL U C 1
ATOM 1600 O O . VAL A 1 203 ? -35.623 -25.938 -17.207 1.00 14.92 200 VAL U O 1
ATOM 1604 N N . CYS A 1 204 ? -36.664 -24.641 -18.741 1.00 17.09 201 CYS U N 1
ATOM 1605 C CA . CYS A 1 204 ? -37.865 -25.465 -18.818 1.00 18.80 201 CYS U CA 1
ATOM 1606 C C . CYS A 1 204 ? -38.136 -25.822 -20.279 1.00 20.43 201 CYS U C 1
ATOM 1607 O O . CYS A 1 204 ? -37.679 -25.131 -21.198 1.00 19.83 201 CYS U O 1
ATOM 1610 N N . SER A 1 205 ? -38.871 -26.912 -20.479 1.00 22.28 202 SER U N 1
ATOM 1611 C CA . SER A 1 205 ? -39.337 -27.300 -21.804 1.00 24.60 202 SER U CA 1
ATOM 1612 C C . SER A 1 205 ? -40.686 -26.628 -22.041 1.00 26.74 202 SER U C 1
ATOM 1613 O O . SER A 1 205 ? -41.635 -26.880 -21.295 1.00 26.98 202 SER U O 1
ATOM 1616 N N . LEU A 1 206 ? -40.753 -25.760 -23.054 1.00 30.09 203 LEU U N 1
ATOM 1617 C CA . LEU A 1 206 ? -41.987 -25.055 -23.434 1.00 33.35 203 LEU U CA 1
ATOM 1618 C C . LEU A 1 206 ? -42.232 -25.215 -24.929 1.00 35.13 203 LEU U C 1
ATOM 1619 O O . LEU A 1 206 ? -41.359 -24.887 -25.731 1.00 34.83 203 LEU U O 1
ATOM 1624 N N . GLN A 1 207 ? -43.420 -25.709 -25.293 1.00 39.31 204 GLN U N 1
ATOM 1625 C CA . GLN A 1 207 ? -43.774 -26.020 -26.693 1.00 41.51 204 GLN U CA 1
ATOM 1626 C C . GLN A 1 207 ? -42.752 -26.967 -27.369 1.00 41.02 204 GLN U C 1
ATOM 1627 O O . GLN A 1 207 ? -42.478 -26.862 -28.570 1.00 43.39 204 GLN U O 1
ATOM 1633 N N . GLY A 1 208 ? -42.208 -27.900 -26.587 1.00 39.52 205 GLY U N 1
ATOM 1634 C CA . GLY A 1 208 ? -41.183 -28.827 -27.060 1.00 38.09 205 GLY U CA 1
ATOM 1635 C C . GLY A 1 208 ? -39.850 -28.177 -27.386 1.00 36.09 205 GLY U C 1
ATOM 1636 O O . GLY A 1 208 ? -39.178 -28.588 -28.332 1.00 36.75 205 GLY U O 1
ATOM 1637 N N . ARG A 1 209 ? -39.464 -27.172 -26.600 1.00 33.68 206 ARG U N 1
ATOM 1638 C CA . ARG A 1 209 ? -38.214 -26.440 -26.808 1.00 31.78 206 ARG U CA 1
ATOM 1639 C C . ARG A 1 209 ? -37.596 -26.083 -25.454 1.00 28.53 206 ARG U C 1
ATOM 1640 O O . ARG A 1 209 ? -38.300 -25.603 -24.569 1.00 27.58 206 ARG U O 1
ATOM 1648 N N . MET A 1 210 ? -36.293 -26.319 -25.305 1.00 26.81 207 MET U N 1
ATOM 1649 C CA . MET A 1 210 ? -35.562 -25.914 -24.100 1.00 25.38 207 MET U CA 1
ATOM 1650 C C . MET A 1 210 ? -35.474 -24.392 -24.101 1.00 23.11 207 MET U C 1
ATOM 1651 O O . MET A 1 210 ? -35.027 -23.795 -25.084 1.00 22.83 207 MET U O 1
ATOM 1656 N N . THR A 1 211 ? -35.919 -23.787 -22.999 1.00 20.81 208 THR U N 1
ATOM 1657 C CA . THR A 1 211 ? -36.189 -22.353 -22.922 1.00 19.25 208 THR U CA 1
ATOM 1658 C C . THR A 1 211 ? -35.646 -21.762 -21.629 1.00 17.55 208 THR U C 1
ATOM 1659 O O . THR A 1 211 ? -35.831 -22.348 -20.558 1.00 16.60 208 THR U O 1
ATOM 1663 N N . LEU A 1 212 ? -35.005 -20.597 -21.730 1.00 16.38 209 LEU U N 1
ATOM 1664 C CA . LEU A 1 212 ? -34.521 -19.875 -20.543 1.00 15.41 209 LEU U CA 1
ATOM 1665 C C . LEU A 1 212 ? -35.687 -19.180 -19.826 1.00 14.81 209 LEU U C 1
ATOM 1666 O O . LEU A 1 212 ? -36.021 -18.027 -20.116 1.00 15.36 209 LEU U O 1
ATOM 1671 N N . THR A 1 213 ? -36.295 -19.886 -18.881 1.00 13.99 210 THR U N 1
ATOM 1672 C CA . THR A 1 213 ? -37.473 -19.393 -18.164 1.00 13.95 210 THR U CA 1
ATOM 1673 C C . THR A 1 213 ? -37.100 -18.450 -17.008 1.00 13.60 210 THR U C 1
ATOM 1674 O O . THR A 1 213 ? -37.842 -17.501 -16.696 1.00 14.09 210 THR U O 1
ATOM 1678 N N . GLY A 1 214 ? -35.948 -18.700 -16.388 1.00 13.02 211 GLY U N 1
ATOM 1679 C CA . GLY A 1 214 ? -35.511 -17.933 -15.236 1.00 12.68 211 GLY U CA 1
ATOM 1680 C C . GLY A 1 214 ? -34.017 -17.732 -15.141 1.00 12.08 211 GLY U C 1
ATOM 1681 O O . GLY A 1 214 ? -33.238 -18.413 -15.812 1.00 12.03 211 GLY U O 1
ATOM 1682 N N . ILE A 1 215 ? -33.637 -16.767 -14.307 1.00 11.82 212 ILE U N 1
ATOM 1683 C CA . ILE A 1 215 ? -32.245 -16.474 -13.975 1.00 11.66 212 ILE U CA 1
ATOM 1684 C C . ILE A 1 215 ? -32.147 -16.523 -12.456 1.00 11.55 212 ILE U C 1
ATOM 1685 O O . ILE A 1 215 ? -32.905 -15.834 -11.778 1.00 11.42 212 ILE U O 1
ATOM 1690 N N . VAL A 1 216 ? -31.207 -17.314 -11.928 1.00 11.47 213 VAL U N 1
ATOM 1691 C CA . VAL A 1 216 ? -31.047 -17.468 -10.474 1.00 11.37 213 VAL U CA 1
ATOM 1692 C C . VAL A 1 216 ? -30.769 -16.088 -9.879 1.00 11.39 213 VAL U C 1
ATOM 1693 O O . VAL A 1 216 ? -29.812 -15.428 -10.278 1.00 10.87 213 VAL U O 1
ATOM 1697 N N . SER A 1 217 ? -31.582 -15.684 -8.906 1.00 11.61 214 SER U N 1
ATOM 1698 C CA . SER A 1 217 ? -31.518 -14.328 -8.361 1.00 12.07 214 SER U CA 1
ATOM 1699 C C . SER A 1 217 ? -31.317 -14.302 -6.840 1.00 12.27 214 SER U C 1
ATOM 1700 O O . SER A 1 217 ? -30.311 -13.772 -6.375 1.00 12.46 214 SER U O 1
ATOM 1703 N N . TRP A 1 218 ? -32.253 -14.851 -6.069 1.00 12.65 215 TRP U N 1
ATOM 1704 C CA . TRP A 1 218 ? -32.162 -14.772 -4.604 1.00 13.29 215 TRP U CA 1
ATOM 1705 C C . TRP A 1 218 ? -32.933 -15.856 -3.860 1.00 13.45 215 TRP U C 1
ATOM 1706 O O . TRP A 1 218 ? -33.636 -16.663 -4.463 1.00 12.87 215 TRP U O 1
ATOM 1717 N N . GLY A 1 219 ? -32.746 -15.878 -2.542 1.00 14.11 216 GLY U N 1
ATOM 1718 C CA . GLY A 1 219 ? -33.496 -16.751 -1.639 1.00 14.90 216 GLY U CA 1
ATOM 1719 C C . GLY A 1 219 ? -33.037 -16.578 -0.204 1.00 16.04 216 GLY U C 1
ATOM 1720 O O . GLY A 1 219 ? -31.934 -16.084 0.037 1.00 16.28 216 GLY U O 1
ATOM 1721 N N . ARG A 1 220 ? -33.825 -17.021 0.729 1.00 17.38 217 ARG U N 1
ATOM 1722 C CA . ARG A 1 220 ? -33.413 -17.003 2.112 1.00 19.14 217 ARG U CA 1
ATOM 1723 C C . ARG A 1 220 ? -32.803 -18.398 2.334 1.00 18.71 217 ARG U C 1
ATOM 1724 O O . ARG A 1 220 ? -33.477 -19.380 2.202 1.00 17.68 217 ARG U O 1
ATOM 1732 N N . GLY A 1 221 ? -31.493 -18.428 2.603 1.00 20.07 219 GLY U N 1
ATOM 1733 C CA . GLY A 1 221 ? -30.743 -19.656 2.780 1.00 18.93 219 GLY U CA 1
ATOM 1734 C C . GLY A 1 221 ? -30.762 -20.448 1.482 1.00 18.18 219 GLY U C 1
ATOM 1735 O O . GLY A 1 221 ? -30.987 -19.875 0.463 1.00 18.14 219 GLY U O 1
ATOM 1736 N N . CYS A 1 222 ? -30.539 -21.748 1.562 1.00 17.03 220 CYS U N 1
ATOM 1737 C CA . CYS A 1 222 ? -30.612 -22.629 0.453 1.00 16.53 220 CYS U CA 1
ATOM 1738 C C . CYS A 1 222 ? -31.261 -23.968 0.898 1.00 16.22 220 CYS U C 1
ATOM 1739 O O . CYS A 1 222 ? -30.943 -24.449 1.928 1.00 16.19 220 CYS U O 1
ATOM 1742 N N . ALA A 1 223 ? -32.147 -24.518 0.088 1.00 16.23 221 ALA U N 1
ATOM 1743 C CA . ALA A 1 223 ? -32.760 -25.812 0.394 1.00 16.77 221 ALA U CA 1
ATOM 1744 C C . ALA A 1 223 ? -33.327 -25.789 1.823 1.00 17.48 221 ALA U C 1
ATOM 1745 O O . ALA A 1 223 ? -33.101 -26.699 2.628 1.00 17.56 221 ALA U O 1
ATOM 1747 N N . LEU A 1 224 ? -34.034 -24.703 2.122 1.00 18.63 222 LEU U N 1
ATOM 1748 C CA . LEU A 1 224 ? -34.588 -24.430 3.437 1.00 19.41 222 LEU U CA 1
ATOM 1749 C C . LEU A 1 224 ? -36.107 -24.489 3.343 1.00 20.18 222 LEU U C 1
ATOM 1750 O O . LEU A 1 224 ? -36.690 -23.940 2.405 1.00 19.13 222 LEU U O 1
ATOM 1755 N N . LYS A 1 225 ? -36.744 -25.142 4.315 1.00 20.91 223 LYS U N 1
ATOM 1756 C CA . LYS A 1 225 ? -38.202 -25.318 4.298 1.00 22.57 223 LYS U CA 1
ATOM 1757 C C . LYS A 1 225 ? -38.945 -23.979 4.227 1.00 21.57 223 LYS U C 1
ATOM 1758 O O . LYS A 1 225 ? -38.604 -23.034 4.934 1.00 21.61 223 LYS U O 1
ATOM 1764 N N . ASP A 1 226 A -39.961 -23.943 3.365 1.00 21.48 223 ASP U N 1
ATOM 1765 C CA . ASP A 1 226 A -40.778 -22.759 3.053 1.00 21.31 223 ASP U CA 1
ATOM 1766 C C . ASP A 1 226 A -40.029 -21.571 2.440 1.00 20.71 223 ASP U C 1
ATOM 1767 O O . ASP A 1 226 A -40.553 -20.458 2.429 1.00 20.09 223 ASP U O 1
ATOM 1772 N N . LYS A 1 227 ? -38.836 -21.800 1.893 1.00 19.43 224 LYS U N 1
ATOM 1773 C CA . LYS A 1 227 ? -38.040 -20.715 1.316 1.00 18.52 224 LYS U CA 1
ATOM 1774 C C . LYS A 1 227 ? -37.551 -21.143 -0.057 1.00 17.52 224 LYS U C 1
ATOM 1775 O O . LYS A 1 227 ? -36.420 -21.607 -0.192 1.00 16.85 224 LYS U O 1
ATOM 1781 N N . PRO A 1 228 ? -38.405 -20.992 -1.087 1.00 15.94 225 PRO U N 1
ATOM 1782 C CA . PRO A 1 228 ? -37.986 -21.346 -2.443 1.00 15.39 225 PRO U CA 1
ATOM 1783 C C . PRO A 1 228 ? -36.810 -20.538 -2.991 1.00 14.69 225 PRO U C 1
ATOM 1784 O O . PRO A 1 228 ? -36.439 -19.493 -2.443 1.00 14.75 225 PRO U O 1
ATOM 1788 N N . GLY A 1 229 ? -36.226 -21.033 -4.073 1.00 13.81 226 GLY U N 1
ATOM 1789 C CA . GLY A 1 229 ? -35.356 -20.214 -4.900 1.00 13.45 226 GLY U CA 1
ATOM 1790 C C . GLY A 1 229 ? -36.214 -19.231 -5.669 1.00 13.18 226 GLY U C 1
ATOM 1791 O O . GLY A 1 229 ? -37.333 -19.566 -6.075 1.00 12.80 226 GLY U O 1
ATOM 1792 N N . VAL A 1 230 ? -35.684 -18.028 -5.873 1.00 12.83 227 VAL U N 1
ATOM 1793 C CA . VAL A 1 230 ? -36.379 -16.975 -6.603 1.00 12.56 227 VAL U CA 1
ATOM 1794 C C . VAL A 1 230 ? -35.550 -16.611 -7.827 1.00 12.45 227 VAL U C 1
ATOM 1795 O O . VAL A 1 230 ? -34.333 -16.444 -7.742 1.00 12.45 227 VAL U O 1
ATOM 1799 N N . TYR A 1 231 ? -36.236 -16.532 -8.962 1.00 12.51 228 TYR U N 1
ATOM 1800 C CA . TYR A 1 231 ? -35.630 -16.411 -10.279 1.00 12.46 228 TYR U CA 1
ATOM 1801 C C . TYR A 1 231 ? -36.238 -15.214 -10.983 1.00 12.77 228 TYR U C 1
ATOM 1802 O O . TYR A 1 231 ? -37.437 -14.965 -10.852 1.00 13.47 228 TYR U O 1
ATOM 1811 N N . THR A 1 232 ? -35.419 -14.473 -11.723 1.00 13.25 229 THR U N 1
ATOM 1812 C CA . THR A 1 232 ? -35.912 -13.378 -12.544 1.00 13.55 229 THR U CA 1
ATOM 1813 C C . THR A 1 232 ? -36.725 -14.011 -13.663 1.00 14.14 229 THR U C 1
ATOM 1814 O O . THR A 1 232 ? -36.268 -14.954 -14.297 1.00 13.61 229 THR U O 1
ATOM 1818 N N . ARG A 1 233 ? -37.933 -13.503 -13.879 1.00 14.74 230 ARG U N 1
ATOM 1819 C CA . ARG A 1 233 ? -38.869 -14.103 -14.825 1.00 15.86 230 ARG U CA 1
ATOM 1820 C C . ARG A 1 233 ? -38.590 -13.565 -16.227 1.00 15.80 230 ARG U C 1
ATOM 1821 O O . ARG A 1 233 ? -39.068 -12.493 -16.589 1.00 15.60 230 ARG U O 1
ATOM 1829 N N . VAL A 1 234 ? -37.841 -14.330 -17.020 1.00 15.21 231 VAL U N 1
ATOM 1830 C CA . VAL A 1 234 ? -37.298 -13.841 -18.297 1.00 15.34 231 VAL U CA 1
ATOM 1831 C C . VAL A 1 234 ? -38.404 -13.378 -19.272 1.00 15.79 231 VAL U C 1
ATOM 1832 O O . VAL A 1 234 ? -38.226 -12.380 -19.985 1.00 15.81 231 VAL U O 1
ATOM 1836 N N . SER A 1 235 ? -39.547 -14.067 -19.254 1.00 16.02 232 SER U N 1
ATOM 1837 C CA . SER A 1 235 ? -40.674 -13.749 -20.147 1.00 16.72 232 SER U CA 1
ATOM 1838 C C . SER A 1 235 ? -41.329 -12.379 -19.898 1.00 17.46 232 SER U C 1
ATOM 1839 O O . SER A 1 235 ? -42.163 -11.960 -20.704 1.00 18.11 232 SER U O 1
ATOM 1842 N N . HIS A 1 236 ? -40.978 -11.716 -18.788 1.00 17.13 233 HIS U N 1
ATOM 1843 C CA . HIS A 1 236 ? -41.409 -10.343 -18.489 1.00 17.62 233 HIS U CA 1
ATOM 1844 C C . HIS A 1 236 ? -40.357 -9.269 -18.834 1.00 17.42 233 HIS U C 1
ATOM 1845 O O . HIS A 1 236 ? -40.582 -8.085 -18.570 1.00 18.04 233 HIS U O 1
ATOM 1852 N N . PHE A 1 237 ? -39.232 -9.658 -19.438 1.00 16.68 234 PHE U N 1
ATOM 1853 C CA . PHE A 1 237 ? -38.152 -8.719 -19.773 1.00 16.68 234 PHE U CA 1
ATOM 1854 C C . PHE A 1 237 ? -37.761 -8.734 -21.254 1.00 16.70 234 PHE U C 1
ATOM 1855 O O . PHE A 1 237 ? -36.681 -8.272 -21.610 1.00 16.80 234 PHE U O 1
ATOM 1863 N N . LEU A 1 238 ? -38.628 -9.233 -22.131 1.00 17.17 235 LEU U N 1
ATOM 1864 C CA . LEU A 1 238 ? -38.236 -9.400 -23.534 1.00 17.59 235 LEU U CA 1
ATOM 1865 C C . LEU A 1 238 ? -37.975 -8.067 -24.262 1.00 17.66 235 LEU U C 1
ATOM 1866 O O . LEU A 1 238 ? -37.047 -7.987 -25.061 1.00 17.34 235 LEU U O 1
ATOM 1871 N N . PRO A 1 239 ? -38.775 -7.023 -23.976 1.00 18.12 236 PRO U N 1
ATOM 1872 C CA . PRO A 1 239 ? -38.477 -5.724 -24.596 1.00 18.76 236 PRO U CA 1
ATOM 1873 C C . PRO A 1 239 ? -37.137 -5.145 -24.136 1.00 18.69 236 PRO U C 1
ATOM 1874 O O . PRO A 1 239 ? -36.381 -4.625 -24.958 1.00 19.21 236 PRO U O 1
ATOM 1878 N N . TRP A 1 240 ? -36.851 -5.254 -22.838 1.00 18.84 237 TRP U N 1
ATOM 1879 C CA . TRP A 1 240 ? -35.560 -4.835 -22.293 1.00 18.24 237 TRP U CA 1
ATOM 1880 C C . TRP A 1 240 ? -34.399 -5.592 -22.953 1.00 18.61 237 TRP U C 1
ATOM 1881 O O . TRP A 1 240 ? -33.401 -4.979 -23.327 1.00 18.98 237 TRP U O 1
ATOM 1892 N N . ILE A 1 241 ? -34.542 -6.911 -23.116 1.00 19.07 238 ILE U N 1
ATOM 1893 C CA . ILE A 1 241 ? -33.499 -7.741 -23.734 1.00 19.89 238 ILE U CA 1
ATOM 1894 C C . ILE A 1 241 ? -33.286 -7.374 -25.206 1.00 21.44 238 ILE U C 1
ATOM 1895 O O . ILE A 1 241 ? -32.147 -7.189 -25.642 1.00 21.44 238 ILE U O 1
ATOM 1900 N N . ARG A 1 242 ? -34.375 -7.293 -25.963 1.00 24.10 239 ARG U N 1
ATOM 1901 C CA . ARG A 1 242 ? -34.290 -7.008 -27.403 1.00 26.35 239 ARG U CA 1
ATOM 1902 C C . ARG A 1 242 ? -33.720 -5.628 -27.694 1.00 26.72 239 ARG U C 1
ATOM 1903 O O . ARG A 1 242 ? -32.918 -5.477 -28.619 1.00 27.81 239 ARG U O 1
ATOM 1911 N N . SER A 1 243 ? -34.128 -4.634 -26.907 1.00 27.11 240 SER U N 1
ATOM 1912 C CA . SER A 1 243 ? -33.632 -3.268 -27.077 1.00 28.01 240 SER U CA 1
ATOM 1913 C C . SER A 1 243 ? -32.135 -3.172 -26.772 1.00 28.06 240 SER U C 1
ATOM 1914 O O . SER A 1 243 ? -31.395 -2.576 -27.542 1.00 29.89 240 SER U O 1
ATOM 1917 N N . HIS A 1 244 ? -31.688 -3.789 -25.680 1.00 26.63 241 HIS U N 1
ATOM 1918 C CA . HIS A 1 244 ? -30.280 -3.709 -25.278 1.00 26.02 241 HIS U CA 1
ATOM 1919 C C . HIS A 1 244 ? -29.329 -4.641 -26.050 1.00 26.32 241 HIS U C 1
ATOM 1920 O O . HIS A 1 244 ? -28.114 -4.472 -25.962 1.00 25.72 241 HIS U O 1
ATOM 1927 N N . THR A 1 245 ? -29.871 -5.601 -26.805 1.00 26.75 242 THR U N 1
ATOM 1928 C CA . THR A 1 245 ? -29.059 -6.498 -27.640 1.00 27.09 242 THR U CA 1
ATOM 1929 C C . THR A 1 245 ? -29.056 -6.031 -29.088 1.00 28.55 242 THR U C 1
ATOM 1930 O O . THR A 1 245 ? -28.227 -6.473 -29.886 1.00 30.36 242 THR U O 1
ATOM 1934 N N . GLY B 2 1 B -25.661 -16.304 7.694 1.00 64.24 1 GLY P N 1
ATOM 1935 C CA . GLY B 2 1 B -25.937 -14.851 7.483 1.00 63.83 1 GLY P CA 1
ATOM 1936 C C . GLY B 2 1 B -26.382 -14.528 6.068 1.00 63.43 1 GLY P C 1
ATOM 1937 O O . GLY B 2 1 B -26.587 -15.430 5.249 1.00 64.46 1 GLY P O 1
ATOM 1938 N N . ALA B 2 2 A -26.529 -13.236 5.784 1.00 62.72 1 ALA P N 1
ATOM 1939 C CA . ALA B 2 2 A -26.940 -12.767 4.456 1.00 61.58 1 ALA P CA 1
ATOM 1940 C C . ALA B 2 2 A -25.856 -13.006 3.403 1.00 61.01 1 ALA P C 1
ATOM 1941 O O . ALA B 2 2 A -26.164 -13.407 2.278 1.00 62.66 1 ALA P O 1
ATOM 1943 N N . CYS B 2 3 ? -24.596 -12.774 3.775 1.00 59.46 1 CYS P N 1
ATOM 1944 C CA . CYS B 2 3 ? -23.452 -12.927 2.854 1.00 58.69 1 CYS P CA 1
ATOM 1945 C C . CYS B 2 3 ? -23.199 -14.351 2.333 1.00 56.53 1 CYS P C 1
ATOM 1946 O O . CYS B 2 3 ? -22.465 -14.518 1.361 1.00 55.71 1 CYS P O 1
ATOM 1949 N N . SER B 2 4 ? -23.795 -15.361 2.970 1.00 54.84 2 SER P N 1
ATOM 1950 C CA . SER B 2 4 ? -23.732 -16.750 2.496 1.00 53.36 2 SER P CA 1
ATOM 1951 C C . SER B 2 4 ? -24.925 -17.151 1.599 1.00 50.66 2 SER P C 1
ATOM 1952 O O . SER B 2 4 ? -25.180 -18.348 1.407 1.00 52.52 2 SER P O 1
ATOM 1955 N N . ALA B 2 5 ? -25.629 -16.163 1.035 1.00 45.69 3 ALA P N 1
ATOM 1956 C CA . ALA B 2 5 ? -26.880 -16.389 0.303 1.00 41.55 3 ALA P CA 1
ATOM 1957 C C . ALA B 2 5 ? -26.794 -15.952 -1.158 1.00 37.34 3 ALA P C 1
ATOM 1958 O O . ALA B 2 5 ? -25.887 -15.214 -1.560 1.00 37.23 3 ALA P O 1
ATOM 1960 N N . ARG B 2 6 ? -27.761 -16.418 -1.942 1.00 32.75 4 ARG P N 1
ATOM 1961 C CA . ARG B 2 6 ? -27.993 -15.902 -3.285 1.00 30.29 4 ARG P CA 1
ATOM 1962 C C . ARG B 2 6 ? -28.450 -14.461 -3.159 1.00 30.54 4 ARG P C 1
ATOM 1963 O O . ARG B 2 6 ? -29.417 -14.174 -2.433 1.00 30.50 4 ARG P O 1
ATOM 1971 N N . GLY B 2 7 ? -27.759 -13.568 -3.862 1.00 30.57 5 GLY P N 1
ATOM 1972 C CA . GLY B 2 7 ? -28.036 -12.137 -3.804 1.00 30.90 5 GLY P CA 1
ATOM 1973 C C . GLY B 2 7 ? -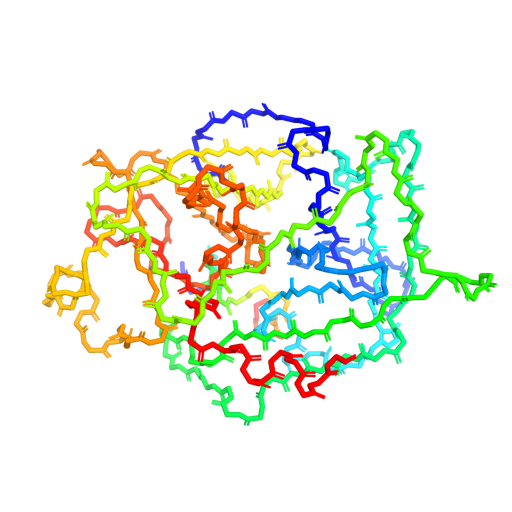26.828 -11.288 -3.461 1.00 31.55 5 GLY P C 1
ATOM 1974 O O . GLY B 2 7 ? -26.769 -10.123 -3.860 1.00 32.20 5 GLY P O 1
ATOM 1975 N N . LEU B 2 8 ? -25.866 -11.853 -2.729 1.00 32.35 6 LEU P N 1
ATOM 1976 C CA . LEU B 2 8 ? -24.692 -11.096 -2.274 1.00 33.23 6 LEU P CA 1
ATOM 1977 C C . LEU B 2 8 ? -23.343 -11.657 -2.773 1.00 33.07 6 LEU P C 1
ATOM 1978 O O . LEU B 2 8 ? -22.313 -11.485 -2.115 1.00 33.77 6 LEU P O 1
ATOM 1983 N N . GLU B 2 9 ? -23.344 -12.288 -3.950 1.00 32.23 7 GLU P N 1
ATOM 1984 C CA . GLU B 2 9 ? -22.095 -12.708 -4.600 1.00 31.90 7 GLU P CA 1
ATOM 1985 C C . GLU B 2 9 ? -21.378 -11.469 -5.117 1.00 32.81 7 GLU P C 1
ATOM 1986 O O . GLU B 2 9 ? -22.029 -10.565 -5.643 1.00 32.84 7 GLU P O 1
ATOM 1992 N N . ASN B 2 10 ? -20.053 -11.431 -4.964 1.00 33.77 8 ASN P N 1
ATOM 1993 C CA . ASN B 2 10 ? -19.223 -10.323 -5.460 1.00 34.35 8 ASN P CA 1
ATOM 1994 C C . ASN B 2 10 ? -19.652 -8.968 -4.862 1.00 35.20 8 ASN P C 1
ATOM 1995 O O . ASN B 2 10 ? -19.806 -7.975 -5.579 1.00 34.64 8 ASN P O 1
ATOM 2000 N N . HIS B 2 11 ? -19.859 -8.957 -3.544 1.00 36.67 9 HIS P N 1
ATOM 2001 C CA . HIS B 2 11 ? -20.283 -7.760 -2.811 1.00 38.36 9 HIS P CA 1
ATOM 2002 C C . HIS B 2 11 ? -19.169 -7.282 -1.881 1.00 40.98 9 HIS P C 1
ATOM 2003 O O . HIS B 2 11 ? -18.454 -8.096 -1.290 1.00 40.86 9 HIS P O 1
ATOM 2010 N N . ALA B 2 12 ? -19.044 -5.961 -1.755 1.00 44.13 10 ALA P N 1
ATOM 2011 C CA . ALA B 2 12 ? -17.936 -5.329 -1.030 1.00 46.54 10 ALA P CA 1
ATOM 2012 C C . ALA B 2 12 ? -17.965 -5.632 0.467 1.00 48.99 10 ALA P C 1
ATOM 2013 O O . ALA B 2 12 ? -16.934 -5.980 1.051 1.00 49.27 10 ALA P O 1
ATOM 2015 N N . ALA B 2 13 ? -19.146 -5.498 1.073 1.00 51.38 11 ALA P N 1
ATOM 2016 C CA . ALA B 2 13 ? -19.350 -5.804 2.496 1.00 53.21 11 ALA P CA 1
ATOM 2017 C C . ALA B 2 13 ? -19.040 -7.263 2.856 1.00 55.56 11 ALA P C 1
ATOM 2018 O O . ALA B 2 13 ? -18.554 -7.538 3.955 1.00 57.79 11 ALA P O 1
ATOM 2020 N N . CYS B 2 14 ? -19.317 -8.182 1.929 1.00 57.00 12 CYS P N 1
ATOM 2021 C CA . CYS B 2 14 ? -19.076 -9.616 2.127 1.00 58.41 12 CYS P CA 1
ATOM 2022 C C . CYS B 2 14 ? -17.668 -10.016 1.692 1.00 58.05 12 CYS P C 1
ATOM 2023 O O . CYS B 2 14 ? -16.684 -9.375 2.060 1.00 58.54 12 CYS P O 1
#